Protein AF-A0A943IWR2-F1 (afdb_monomer_lite)

Secondary structure (DSSP, 8-state):
-HHHHHHHHTGGGEEEE---S-HHHHHHHHHHHHHS---TT-TT-HHHHHHHHHHHHTT-PEEETTEEEEE-SSS-------SSSPPP---S--SEEEEEEETTEEEEEEES--HHHHHHHHHHHT-SSGGGSEEEEEE-SSS--HHHHHHHHHHHHT-HHHHHHHHHHHHT--SHHHHHHHHHHHHHHT--SHHHHHHHHHTGGGEEEEES--SHHHHHHHHHHH-GGG---HHHHTT--HHHHHHHHHHHHT-EEE-STT-EEEEESSS--HHHHH-------------

Sequence (291 aa):
MKDLINLTFNLDKYTLIKDVSDMGKVGREYLLNTEGCIPAHDEDNPKYAQIGRKLLQSGRGVFTEHGLLFPERNRQFEELYDRKTFPAYIYDQCLFIGEVKYEEQTEFIYLPDDEIAIQKAFRRLGAESPENCSITLSDFCSEPNKVFELFKDILNNEGIYKANSFAQTVKTFVNSQDMKKLSTVLEYADVSDSESITALAENLDAFGYAQGINDYADLGRWWIDNHDELQLSIELEDYFDYNQFGSDIHEEYSGTFLADKNSSYVYIKYVQSLEDILDRDEGEGLNMGGM

Structure (mmCIF, N/CA/C/O backbone):
data_AF-A0A943IWR2-F1
#
_entry.id   AF-A0A943IWR2-F1
#
loop_
_atom_site.group_PDB
_atom_site.id
_atom_site.type_symbol
_atom_site.label_atom_id
_atom_site.label_alt_id
_atom_site.label_comp_id
_atom_site.label_asym_id
_atom_site.label_entity_id
_atom_site.label_seq_id
_atom_site.pdbx_PDB_ins_code
_atom_site.Cartn_x
_atom_site.Cartn_y
_atom_site.Cartn_z
_atom_site.occupancy
_atom_site.B_iso_or_equiv
_atom_site.auth_seq_id
_atom_site.auth_comp_id
_atom_site.auth_asym_id
_atom_site.auth_atom_id
_atom_site.pdbx_PDB_model_num
ATOM 1 N N . MET A 1 1 ? -19.709 13.309 21.650 1.00 82.25 1 MET A N 1
ATOM 2 C CA . MET A 1 1 ? -18.773 12.850 20.600 1.00 82.25 1 MET A CA 1
ATOM 3 C C . MET A 1 1 ? -17.651 11.987 21.165 1.00 82.25 1 MET A C 1
ATOM 5 O O . MET A 1 1 ? -17.547 10.855 20.725 1.00 82.25 1 MET A O 1
ATOM 9 N N . LYS A 1 2 ? -16.874 12.455 22.161 1.00 85.25 2 LYS A N 1
ATOM 10 C CA . LYS A 1 2 ? -15.810 11.652 22.806 1.00 85.25 2 LYS A CA 1
ATOM 11 C C . LYS A 1 2 ? -16.277 10.253 23.219 1.00 85.25 2 LYS A C 1
ATOM 13 O O . LYS A 1 2 ? -15.696 9.261 22.804 1.00 85.25 2 LYS A O 1
ATOM 18 N N . ASP A 1 3 ? -17.352 10.203 23.998 1.00 84.88 3 ASP A N 1
ATOM 19 C CA . ASP A 1 3 ? -17.839 8.949 24.580 1.00 84.88 3 ASP A CA 1
ATOM 20 C C . ASP A 1 3 ? -18.337 7.978 23.505 1.00 84.88 3 ASP A C 1
ATOM 22 O O . ASP A 1 3 ? -18.175 6.775 23.648 1.00 84.88 3 ASP A O 1
ATOM 26 N N . LEU A 1 4 ? -18.873 8.503 22.397 1.00 87.75 4 LEU A N 1
ATOM 27 C CA . LEU A 1 4 ? -19.324 7.696 21.265 1.00 87.75 4 LEU A CA 1
ATOM 28 C C . LEU A 1 4 ? -18.145 7.026 20.551 1.00 87.75 4 LEU A C 1
ATOM 30 O O . LEU A 1 4 ? -18.211 5.834 20.287 1.00 87.75 4 LEU A O 1
ATOM 34 N N . ILE A 1 5 ? -17.069 7.774 20.280 1.00 86.12 5 ILE A N 1
ATOM 35 C CA . ILE A 1 5 ? -15.867 7.234 19.627 1.00 86.12 5 ILE A CA 1
ATOM 36 C C . ILE A 1 5 ? -15.222 6.181 20.529 1.00 86.12 5 ILE A C 1
ATOM 38 O O . ILE A 1 5 ? -14.984 5.057 20.100 1.00 86.12 5 ILE A O 1
ATOM 42 N N . ASN A 1 6 ? -15.013 6.495 21.809 1.00 88.06 6 ASN A N 1
ATOM 43 C CA . ASN A 1 6 ? -14.466 5.507 22.734 1.00 88.06 6 ASN A CA 1
ATOM 44 C C . ASN A 1 6 ? -15.363 4.267 22.817 1.00 88.06 6 ASN A C 1
ATOM 46 O O . ASN A 1 6 ? -14.855 3.156 22.748 1.00 88.06 6 ASN A O 1
ATOM 50 N N . LEU A 1 7 ? -16.689 4.419 22.846 1.00 87.50 7 LEU A N 1
ATOM 51 C CA . LEU A 1 7 ? -17.595 3.273 22.809 1.00 87.50 7 LEU A CA 1
ATOM 52 C C . LEU A 1 7 ? -17.422 2.429 21.537 1.00 87.50 7 LEU A C 1
ATOM 54 O O . LEU A 1 7 ? -17.372 1.209 21.652 1.00 87.50 7 LEU A O 1
ATOM 58 N N . THR A 1 8 ? -17.283 3.042 20.353 1.00 86.00 8 THR A N 1
ATOM 59 C CA . THR A 1 8 ? -17.107 2.294 19.093 1.00 86.00 8 THR A CA 1
ATOM 60 C C . THR A 1 8 ? -15.843 1.434 19.078 1.00 86.00 8 THR A C 1
ATOM 62 O O . THR A 1 8 ? -15.889 0.315 18.578 1.00 86.00 8 THR A O 1
ATOM 65 N N . PHE A 1 9 ? -14.749 1.896 19.691 1.00 84.50 9 PHE A N 1
ATOM 66 C CA . PHE A 1 9 ? -13.508 1.114 19.809 1.00 84.50 9 PHE A CA 1
ATOM 67 C C . PHE A 1 9 ? -13.510 0.112 20.974 1.00 84.50 9 PHE A C 1
ATOM 69 O O . PHE A 1 9 ? -12.566 -0.650 21.129 1.00 84.50 9 PHE A O 1
ATOM 76 N N . ASN A 1 10 ? -14.560 0.106 21.796 1.00 86.44 10 ASN A N 1
ATOM 77 C CA . ASN A 1 10 ? -14.707 -0.787 22.945 1.00 86.44 10 ASN A CA 1
ATOM 78 C C . ASN A 1 10 ? -15.922 -1.721 22.795 1.00 86.44 10 ASN A C 1
ATOM 80 O O . ASN A 1 10 ? -16.375 -2.306 23.780 1.00 86.44 10 ASN A O 1
ATOM 84 N N . LEU A 1 11 ? -16.495 -1.848 21.590 1.00 85.38 11 LEU A N 1
ATOM 85 C CA . LEU A 1 11 ? -17.672 -2.693 21.351 1.00 85.38 11 LEU A CA 1
ATOM 86 C C . LEU A 1 11 ? -17.396 -4.171 21.638 1.00 85.38 11 LEU A C 1
ATOM 88 O O . LEU A 1 11 ? -18.280 -4.872 22.116 1.00 85.38 11 LEU A O 1
ATOM 92 N N . ASP A 1 12 ? -16.162 -4.619 21.428 1.00 81.75 12 ASP A N 1
ATOM 93 C CA . ASP A 1 12 ? -15.687 -5.971 21.732 1.00 81.75 12 ASP A CA 1
ATOM 94 C C . ASP A 1 12 ? -15.704 -6.307 23.239 1.00 81.75 12 ASP A C 1
ATOM 96 O O . ASP A 1 12 ? -15.531 -7.462 23.629 1.00 81.75 12 ASP A O 1
ATOM 100 N N . LYS A 1 13 ? -15.918 -5.305 24.102 1.00 85.75 13 LYS A N 1
ATOM 101 C CA . LYS A 1 13 ? -16.042 -5.453 25.562 1.00 85.75 13 LYS A CA 1
ATOM 102 C C . LYS A 1 13 ? -17.479 -5.722 25.997 1.00 85.75 13 LYS A C 1
ATOM 104 O O . LYS A 1 13 ? -17.729 -5.935 27.186 1.00 85.75 13 LYS A O 1
ATOM 109 N N . TYR A 1 14 ? -18.422 -5.718 25.057 1.00 87.75 14 TYR A N 1
ATOM 110 C CA . TYR A 1 14 ? -19.832 -5.950 25.314 1.00 87.75 14 TYR A CA 1
ATOM 111 C C . TYR A 1 14 ? -20.379 -7.054 24.416 1.00 87.75 14 TYR A C 1
ATOM 113 O O . TYR A 1 14 ? -20.261 -7.015 23.197 1.00 87.75 14 TYR A O 1
ATOM 121 N N . THR A 1 15 ? -21.083 -7.996 25.031 1.00 89.31 15 THR A N 1
ATOM 122 C CA . THR A 1 15 ? -21.754 -9.082 24.325 1.00 89.31 15 THR A CA 1
ATOM 123 C C . THR A 1 15 ? -23.259 -8.868 24.395 1.00 89.31 15 THR A C 1
ATOM 125 O O . THR A 1 15 ? -23.851 -8.941 25.474 1.00 89.31 15 THR A O 1
ATOM 128 N N . LEU A 1 16 ? -23.890 -8.585 23.255 1.00 90.31 16 LEU A N 1
ATOM 129 C CA . LEU A 1 16 ? -25.346 -8.495 23.154 1.00 90.31 16 LEU A CA 1
ATOM 130 C C . LEU A 1 16 ? -25.924 -9.870 22.813 1.00 90.31 16 LEU A C 1
ATOM 132 O O . LEU A 1 16 ? -25.497 -10.492 21.846 1.00 90.31 16 LEU A O 1
ATOM 136 N N . ILE A 1 17 ? -26.910 -10.309 23.592 1.00 90.69 17 ILE A N 1
ATOM 137 C CA . ILE A 1 17 ? -27.660 -11.544 23.354 1.00 90.69 17 ILE A CA 1
ATOM 138 C C . ILE A 1 17 ? -29.109 -11.176 23.087 1.00 90.69 17 ILE A C 1
ATOM 140 O O . ILE A 1 17 ? -29.807 -10.676 23.977 1.00 90.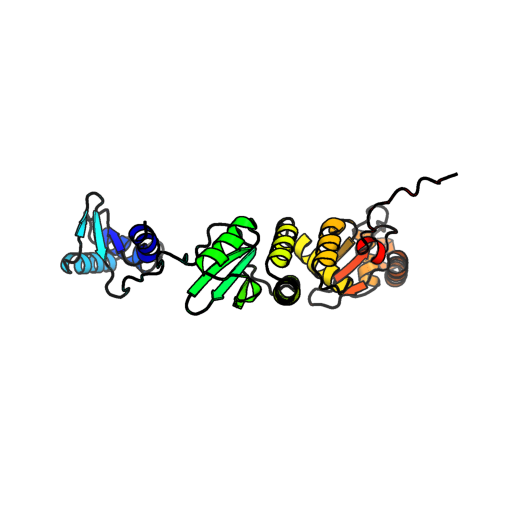69 17 ILE A O 1
ATOM 144 N N . LYS A 1 18 ? -29.552 -11.405 21.851 1.00 88.56 18 LYS A N 1
ATOM 145 C CA . LYS A 1 18 ? -30.893 -11.009 21.403 1.00 88.56 18 LYS A CA 1
ATOM 146 C C . LYS A 1 18 ? -31.940 -12.051 21.771 1.00 88.56 18 LYS A C 1
ATOM 148 O O . LYS A 1 18 ? -33.027 -11.697 22.222 1.00 88.56 18 LYS A O 1
ATOM 153 N N . ASP A 1 19 ? -31.611 -13.328 21.584 1.00 87.19 19 ASP A N 1
ATOM 154 C CA . ASP A 1 19 ? -32.526 -14.442 21.827 1.00 87.19 19 ASP A CA 1
ATOM 155 C C . ASP A 1 19 ? -32.155 -15.177 23.121 1.00 87.19 19 ASP A C 1
ATOM 157 O O . ASP A 1 19 ? -31.191 -15.937 23.181 1.00 87.19 19 ASP A O 1
ATOM 161 N N . VAL A 1 20 ? -32.964 -14.969 24.162 1.00 85.81 20 VAL A N 1
ATOM 162 C CA . VAL A 1 20 ? -32.832 -15.656 25.457 1.00 85.81 20 VAL A CA 1
ATOM 163 C C . VAL A 1 20 ? -33.842 -16.786 25.656 1.00 85.81 20 VAL A C 1
ATOM 165 O O . VAL A 1 20 ? -33.992 -17.287 26.770 1.00 85.81 20 VAL A O 1
ATOM 168 N N . SER A 1 21 ? -34.540 -17.200 24.592 1.00 87.19 21 SER A N 1
ATOM 169 C CA . SER A 1 21 ? -35.532 -18.282 24.657 1.00 87.19 21 SER A CA 1
ATOM 170 C C . SER A 1 21 ? -34.910 -19.650 24.945 1.00 87.19 21 SER A C 1
ATOM 172 O O . SER A 1 21 ? -35.550 -20.487 25.580 1.00 87.19 21 SER A O 1
ATOM 174 N N . ASP A 1 22 ? -33.663 -19.868 24.517 1.00 90.12 22 ASP A N 1
ATOM 175 C CA . ASP A 1 22 ? -32.959 -21.140 24.647 1.00 90.12 22 ASP A CA 1
ATOM 176 C C . ASP A 1 22 ? -31.532 -20.952 25.182 1.00 90.12 22 ASP A C 1
ATOM 178 O O . ASP A 1 22 ? -30.753 -20.140 24.685 1.00 90.12 22 ASP A O 1
ATOM 182 N N . MET A 1 23 ? -31.165 -21.743 26.192 1.00 89.94 23 MET A N 1
ATOM 183 C CA . MET A 1 23 ? -29.861 -21.625 26.857 1.00 89.94 23 MET A CA 1
ATOM 184 C C . MET A 1 23 ? -28.694 -22.009 25.942 1.00 89.94 23 MET A C 1
ATOM 186 O O . MET A 1 23 ? -27.590 -21.493 26.117 1.00 89.94 23 MET A O 1
ATOM 190 N N . GLY A 1 24 ? -28.913 -22.934 25.004 1.00 88.38 24 GLY A N 1
ATOM 191 C CA . GLY A 1 24 ? -27.938 -23.315 23.987 1.00 88.38 24 GLY A CA 1
ATOM 192 C C . GLY A 1 24 ? -27.664 -22.158 23.036 1.00 88.38 24 GLY A C 1
ATOM 193 O O . GLY A 1 24 ? -26.507 -21.784 22.859 1.00 88.38 24 GLY A O 1
ATOM 194 N N . LYS A 1 25 ? -28.715 -21.513 22.521 1.00 88.75 25 LYS A N 1
ATOM 195 C CA . LYS A 1 25 ? -28.584 -20.305 21.691 1.00 88.75 25 LYS A CA 1
ATOM 196 C C . LYS A 1 25 ? -27.846 -19.180 22.413 1.00 88.75 25 LYS A C 1
ATOM 198 O O . LYS A 1 25 ? -26.895 -18.645 21.855 1.00 88.75 25 LYS A O 1
ATOM 203 N N . VAL A 1 26 ? -28.213 -18.897 23.666 1.00 90.38 26 VAL A N 1
ATOM 204 C CA . VAL A 1 26 ? -27.543 -17.890 24.512 1.00 90.38 26 VAL A CA 1
ATOM 205 C C . VAL A 1 26 ? -26.049 -18.185 24.627 1.00 90.38 26 VAL A C 1
ATOM 207 O O . VAL A 1 26 ? -25.219 -17.307 24.409 1.00 90.38 26 VAL A O 1
ATOM 210 N N . GLY A 1 27 ? -25.684 -19.426 24.965 1.00 89.69 27 GLY A N 1
ATOM 211 C CA . GLY A 1 27 ? -24.280 -19.803 25.107 1.00 89.69 27 GLY A CA 1
ATOM 212 C C . GLY A 1 27 ? -23.507 -19.772 23.791 1.00 89.69 27 GLY A C 1
ATOM 213 O O . GLY A 1 27 ? -22.325 -19.443 23.796 1.00 89.69 27 GLY A O 1
ATOM 214 N N . ARG A 1 28 ? -24.163 -20.088 22.671 1.00 89.75 28 ARG A N 1
ATOM 215 C CA . ARG A 1 28 ? -23.565 -20.054 21.333 1.00 89.75 28 ARG A CA 1
ATOM 216 C C . ARG A 1 28 ? -23.328 -18.624 20.854 1.00 89.75 28 ARG A C 1
ATOM 218 O O . ARG A 1 28 ? -22.227 -18.330 20.409 1.00 89.75 28 ARG A O 1
ATOM 225 N N . GLU A 1 29 ? -24.327 -17.749 20.967 1.00 89.56 29 GLU A N 1
ATOM 226 C CA . GLU A 1 29 ? -24.211 -16.325 20.619 1.00 89.56 29 GLU A CA 1
ATOM 227 C C . GLU A 1 29 ? -23.141 -15.647 21.485 1.00 89.56 29 GLU A C 1
ATOM 229 O O . GLU A 1 29 ? -22.294 -14.921 20.970 1.00 89.56 29 GLU A O 1
ATOM 234 N N . TYR A 1 30 ? -23.101 -15.974 22.782 1.00 89.31 30 TYR A N 1
ATOM 235 C CA . TYR A 1 30 ? -22.039 -15.516 23.675 1.00 89.31 30 TYR A CA 1
ATOM 236 C C . TYR A 1 30 ? -20.646 -15.942 23.201 1.00 89.31 30 TYR A C 1
ATOM 238 O O . TYR A 1 30 ? -19.746 -15.107 23.121 1.00 89.31 30 TYR A O 1
ATOM 246 N N . LEU A 1 31 ? -20.467 -17.226 22.871 1.00 88.75 31 LEU A N 1
ATOM 247 C CA . LEU A 1 31 ? -19.175 -17.758 22.439 1.00 88.75 31 LEU A CA 1
ATOM 248 C C . LEU A 1 31 ? -18.742 -17.176 21.091 1.00 88.75 31 LEU A C 1
ATOM 250 O O . LEU A 1 31 ? -17.593 -16.796 20.931 1.00 88.75 31 LEU A O 1
ATOM 254 N N . LEU A 1 32 ? -19.674 -17.038 20.147 1.00 87.38 32 LEU A N 1
ATOM 255 C CA . LEU A 1 32 ? -19.424 -16.395 18.858 1.00 87.38 32 LEU A CA 1
ATOM 256 C C . LEU A 1 32 ? -18.917 -14.962 19.025 1.00 87.38 32 LEU A C 1
ATOM 258 O O . LEU A 1 32 ? -17.946 -14.582 18.380 1.00 87.38 32 LEU A O 1
ATOM 262 N N . ASN A 1 33 ? -19.540 -14.185 19.910 1.00 86.06 33 ASN A N 1
ATOM 263 C CA . ASN A 1 33 ? -19.150 -12.796 20.141 1.00 86.06 33 ASN A CA 1
ATOM 264 C C . ASN A 1 33 ? -17.818 -12.665 20.903 1.00 86.06 33 ASN A C 1
ATOM 266 O O . ASN A 1 33 ? -17.119 -11.671 20.731 1.00 86.06 33 ASN A O 1
ATOM 270 N N . THR A 1 34 ? -17.449 -13.651 21.728 1.00 83.44 34 THR A N 1
ATOM 271 C CA . THR A 1 34 ? -16.220 -13.606 22.545 1.00 83.44 34 THR A CA 1
ATOM 272 C C . THR A 1 34 ? -15.009 -14.264 21.885 1.00 83.44 34 THR A C 1
ATOM 274 O O . THR A 1 34 ? -13.905 -13.727 21.978 1.00 83.44 34 THR A O 1
ATOM 277 N N . GLU A 1 35 ? -15.198 -15.407 21.226 1.00 83.19 35 GLU A N 1
ATOM 278 C CA . GLU A 1 35 ? -14.140 -16.187 20.566 1.00 83.19 35 GLU A CA 1
ATOM 279 C C . GLU A 1 35 ? -14.052 -15.912 19.056 1.00 83.19 35 GLU A C 1
ATOM 281 O O . GLU A 1 35 ? -13.068 -16.281 18.421 1.00 83.19 35 GLU A O 1
ATOM 286 N N . GLY A 1 36 ? -15.058 -15.262 18.463 1.00 82.88 36 GLY A N 1
ATOM 287 C CA . GLY A 1 36 ? -15.097 -14.919 17.036 1.00 82.88 36 GLY A CA 1
ATOM 288 C C . GLY A 1 36 ? -15.400 -16.098 16.106 1.00 82.88 36 GLY A C 1
ATOM 289 O O . GLY A 1 36 ? -15.668 -15.895 14.922 1.00 82.88 36 GLY A O 1
ATOM 290 N N . CYS A 1 37 ? -15.389 -17.334 16.609 1.00 82.38 37 CYS A N 1
ATOM 291 C CA . CYS A 1 37 ? -15.709 -18.527 15.836 1.00 82.38 37 CYS A CA 1
ATOM 292 C C . CYS A 1 37 ? -16.280 -19.648 16.712 1.00 82.38 37 CYS A C 1
ATOM 294 O O . CYS A 1 37 ? -16.146 -19.655 17.932 1.00 82.38 37 CYS A O 1
ATOM 296 N N . ILE A 1 38 ? -16.924 -20.617 16.064 1.00 85.94 38 ILE A N 1
ATOM 297 C CA . ILE A 1 38 ? -17.323 -21.896 16.658 1.00 85.94 38 ILE A CA 1
ATOM 298 C C . ILE A 1 38 ? -17.122 -23.006 15.620 1.00 85.94 38 ILE A C 1
ATOM 300 O O . ILE A 1 38 ? -17.196 -22.729 14.419 1.00 85.94 38 ILE A O 1
ATOM 304 N N . PRO A 1 39 ? -16.907 -24.262 16.042 1.00 84.88 39 PRO A N 1
ATOM 305 C CA . PRO A 1 39 ? -16.824 -25.384 15.115 1.00 84.88 39 PRO A CA 1
ATOM 306 C C . PRO A 1 39 ? -18.094 -25.532 14.267 1.00 84.88 39 PRO A C 1
ATOM 308 O O . PRO A 1 39 ? -19.216 -25.369 14.757 1.00 84.88 39 PRO A O 1
ATOM 311 N N . ALA A 1 40 ? -17.916 -25.879 12.991 1.00 80.56 40 ALA A N 1
ATOM 312 C CA . ALA A 1 40 ? -19.029 -26.204 12.106 1.00 80.56 40 ALA A CA 1
ATOM 313 C C . ALA A 1 40 ? -19.761 -27.469 12.594 1.00 80.56 40 ALA A C 1
ATOM 315 O O . ALA A 1 40 ? -19.130 -28.407 13.075 1.00 80.56 40 ALA A O 1
ATOM 316 N N . HIS A 1 41 ? -21.090 -27.497 12.437 1.00 80.44 41 HIS A N 1
ATOM 317 C CA . HIS A 1 41 ? -21.968 -28.626 12.794 1.00 80.44 41 HIS A CA 1
ATOM 318 C C . HIS A 1 41 ? -22.015 -29.021 14.284 1.00 80.44 41 HIS A C 1
ATOM 320 O O . HIS A 1 41 ? -22.426 -30.131 14.607 1.00 80.44 41 HIS A O 1
ATOM 326 N N . ASP A 1 42 ? -21.652 -28.125 15.204 1.00 84.44 42 ASP A N 1
ATOM 327 C CA . ASP A 1 42 ? -21.664 -28.400 16.653 1.00 84.44 42 ASP A CA 1
ATOM 328 C C . ASP A 1 42 ? -22.939 -27.880 17.355 1.00 84.44 42 ASP A C 1
ATOM 330 O O . ASP A 1 42 ? -22.984 -27.772 18.571 1.00 84.44 42 ASP A O 1
ATOM 334 N N . GLU A 1 43 ? -23.992 -27.525 16.612 1.00 76.31 43 GLU A N 1
ATOM 335 C CA . GLU A 1 43 ? -25.106 -26.680 17.089 1.00 76.31 43 GLU A CA 1
ATOM 336 C C . GLU A 1 43 ? -25.855 -27.218 18.320 1.00 76.31 43 GLU A C 1
ATOM 338 O O . GLU A 1 43 ? -26.244 -26.434 19.186 1.00 76.31 43 GLU A O 1
ATOM 343 N N . ASP A 1 44 ? -25.984 -28.541 18.437 1.00 79.06 44 ASP A N 1
ATOM 344 C CA . ASP A 1 44 ? -26.722 -29.211 19.515 1.00 79.06 44 ASP A CA 1
ATOM 345 C C . ASP A 1 44 ? -25.844 -29.582 20.723 1.00 79.06 44 ASP A C 1
ATOM 347 O O . ASP A 1 44 ? -26.266 -30.322 21.619 1.00 79.06 44 ASP A O 1
ATOM 351 N N . ASN A 1 45 ? -24.600 -29.097 20.777 1.00 87.25 45 ASN A N 1
ATOM 352 C CA . ASN A 1 45 ? -23.682 -29.477 21.841 1.00 87.25 45 ASN A CA 1
ATOM 353 C C . ASN A 1 45 ? -24.165 -28.963 23.215 1.00 87.25 45 ASN A C 1
ATOM 355 O O . ASN A 1 45 ? -24.282 -27.748 23.426 1.00 87.25 45 ASN A O 1
ATOM 359 N N . PRO A 1 46 ? -24.359 -29.848 24.215 1.00 88.56 46 PRO A N 1
ATOM 360 C CA . PRO A 1 46 ? -24.843 -29.464 25.543 1.00 88.56 46 PRO A CA 1
ATOM 361 C C . PRO A 1 46 ? -23.972 -28.426 26.263 1.00 88.56 46 PRO A C 1
ATOM 363 O O . PRO A 1 46 ? -24.451 -27.749 27.182 1.00 88.56 46 PRO A O 1
ATOM 366 N N . LYS A 1 47 ? -22.701 -28.279 25.855 1.00 90.12 47 LYS A N 1
ATOM 367 C CA . LYS A 1 47 ? -21.780 -27.275 26.402 1.00 90.12 47 LYS A CA 1
ATOM 368 C C . LYS A 1 47 ? -22.342 -25.857 26.283 1.00 90.12 47 LYS A C 1
ATOM 370 O O . LYS A 1 47 ? -22.229 -25.087 27.237 1.00 90.12 47 LYS A O 1
ATOM 375 N N . TYR A 1 48 ? -23.022 -25.530 25.181 1.00 91.00 48 TYR A N 1
ATOM 376 C CA . TYR A 1 48 ? -23.571 -24.192 24.963 1.00 91.00 48 TYR A CA 1
ATOM 377 C C . TYR A 1 48 ? -24.662 -23.874 25.982 1.00 91.00 48 TYR A C 1
ATOM 379 O O . TYR A 1 48 ? -24.623 -22.832 26.631 1.00 91.00 48 TYR A O 1
ATOM 387 N N . ALA A 1 49 ? -25.557 -24.827 26.253 1.00 89.94 49 ALA A N 1
ATOM 388 C CA . ALA A 1 49 ? -26.584 -24.657 27.276 1.00 89.94 49 ALA A CA 1
ATOM 389 C C . ALA A 1 49 ? -25.994 -24.501 28.689 1.00 89.94 49 ALA A C 1
ATOM 391 O O . ALA A 1 49 ? -26.594 -23.863 29.558 1.00 89.94 49 ALA A O 1
ATOM 392 N N . GLN A 1 50 ? -24.827 -25.089 28.962 1.00 91.19 50 GLN A N 1
ATOM 393 C CA . GLN A 1 50 ? -24.125 -24.889 30.230 1.00 91.19 50 GLN A CA 1
ATOM 394 C C . GLN A 1 50 ? -23.514 -23.482 30.332 1.00 91.19 50 GLN A C 1
ATOM 396 O O . GLN A 1 50 ? -23.615 -22.860 31.392 1.00 91.19 50 GLN A O 1
ATOM 401 N N . ILE A 1 51 ? -22.930 -22.975 29.244 1.00 90.25 51 ILE A N 1
ATOM 402 C CA . ILE A 1 51 ? -22.384 -21.612 29.153 1.00 90.25 51 ILE A CA 1
ATOM 403 C C . ILE A 1 51 ? -23.505 -20.582 29.319 1.00 90.25 51 ILE A C 1
ATOM 405 O O . ILE A 1 51 ? -23.406 -19.723 30.193 1.00 90.25 51 ILE A O 1
ATOM 409 N N . GLY A 1 52 ? -24.606 -20.717 28.571 1.00 90.19 52 GLY A N 1
ATOM 410 C CA . GLY A 1 52 ? -25.740 -19.794 28.646 1.00 90.19 52 GLY A CA 1
ATOM 411 C C . GLY A 1 52 ? -26.358 -19.732 30.044 1.00 90.19 52 GLY A C 1
ATOM 412 O O . GLY A 1 52 ? -26.588 -18.647 30.577 1.00 90.19 52 GLY A O 1
ATOM 413 N N . ARG A 1 53 ? -26.516 -20.885 30.712 1.00 91.19 53 ARG A N 1
ATOM 414 C CA . ARG A 1 53 ? -26.975 -20.931 32.112 1.00 91.19 53 ARG A CA 1
ATOM 415 C C . ARG A 1 53 ? -26.035 -20.196 33.061 1.00 91.19 53 ARG A C 1
ATOM 417 O O . ARG A 1 53 ? -26.506 -19.386 33.855 1.00 91.19 53 ARG A O 1
ATOM 424 N N . LYS A 1 54 ? -24.723 -20.447 32.977 1.00 91.00 54 LYS A N 1
ATOM 425 C CA . LYS A 1 54 ? -23.722 -19.752 33.806 1.00 91.00 54 LYS A CA 1
ATOM 426 C C . LYS A 1 54 ? -23.738 -18.243 33.563 1.00 91.00 54 LYS A C 1
ATOM 428 O O . LYS A 1 54 ? -23.623 -17.470 34.512 1.00 91.00 54 LYS A O 1
ATOM 433 N N . LEU A 1 55 ? -23.898 -17.827 32.308 1.00 89.56 55 LEU A N 1
ATOM 434 C CA . LEU A 1 55 ? -23.933 -16.422 31.930 1.00 89.56 55 LEU A CA 1
ATOM 435 C C . LEU A 1 55 ? -25.145 -15.706 32.534 1.00 89.56 55 LEU A C 1
ATOM 437 O O . LEU A 1 55 ? -24.967 -14.696 33.216 1.00 89.56 55 LEU A O 1
ATOM 441 N N . LEU A 1 56 ? -26.353 -16.252 32.366 1.00 88.88 56 LEU A N 1
ATOM 442 C CA . LEU A 1 56 ? -27.569 -15.660 32.934 1.00 88.88 56 LEU A CA 1
ATOM 443 C C . LEU A 1 56 ? -27.551 -15.674 34.468 1.00 88.88 56 LEU A C 1
ATOM 445 O O . LEU A 1 56 ? -27.883 -14.671 35.098 1.00 88.88 56 LEU A O 1
ATOM 449 N N . GLN A 1 57 ? -27.086 -16.770 35.080 1.00 89.75 57 GLN A N 1
ATOM 450 C CA . GLN A 1 57 ? -26.929 -16.871 36.537 1.00 89.75 57 GLN A CA 1
ATOM 451 C C . GLN A 1 57 ? -25.924 -15.869 37.104 1.00 89.75 57 GLN A C 1
ATOM 453 O O . GLN A 1 57 ? -26.004 -15.532 38.283 1.00 89.75 57 GLN A O 1
ATOM 458 N N . SER A 1 58 ? -24.994 -15.366 36.287 1.00 85.94 58 SER A N 1
ATOM 459 C CA . SER A 1 58 ? -24.048 -14.349 36.742 1.00 85.94 58 SER A CA 1
ATOM 460 C C . SER A 1 58 ? -24.720 -13.017 37.095 1.00 85.94 58 SER A C 1
ATOM 462 O O . SER A 1 58 ? -24.095 -12.204 37.771 1.00 85.94 58 SER A O 1
ATOM 464 N N . GLY A 1 59 ? -25.965 -12.779 36.650 1.00 82.56 59 GLY A N 1
ATOM 465 C CA . GLY A 1 59 ? -26.755 -11.594 37.007 1.00 82.56 59 GLY A CA 1
ATOM 466 C C . GLY A 1 59 ? -26.204 -10.268 36.471 1.00 82.56 59 GLY A C 1
ATOM 467 O O . GLY A 1 59 ? -26.652 -9.207 36.886 1.00 82.56 59 GLY A O 1
ATOM 468 N N . ARG A 1 60 ? -25.221 -10.315 35.565 1.00 82.19 60 ARG A N 1
ATOM 469 C CA . ARG A 1 60 ? -24.551 -9.132 34.994 1.00 82.19 60 ARG A CA 1
ATOM 470 C C . ARG A 1 60 ? -25.241 -8.561 33.761 1.00 82.19 60 ARG A C 1
ATOM 472 O O . ARG A 1 60 ? -24.809 -7.531 33.256 1.00 82.19 60 ARG A O 1
ATOM 479 N N . GLY A 1 61 ? -26.239 -9.267 33.243 1.00 84.75 61 GLY A N 1
ATOM 480 C CA . GLY A 1 61 ? -26.951 -8.854 32.047 1.00 84.75 61 GLY A CA 1
ATOM 481 C C . GLY A 1 61 ? -27.764 -7.598 32.326 1.00 84.75 61 GLY A C 1
ATOM 482 O O . GLY A 1 61 ? -28.596 -7.583 33.232 1.00 84.75 61 GLY A O 1
ATOM 483 N N . VAL A 1 62 ? -27.531 -6.557 31.538 1.00 89.25 62 VAL A N 1
ATOM 484 C CA . VAL A 1 62 ? -28.335 -5.338 31.548 1.00 89.25 62 VAL A CA 1
ATOM 485 C C . VAL A 1 62 ? -29.430 -5.494 30.502 1.00 89.25 62 VAL A C 1
ATOM 487 O O . VAL A 1 62 ? -29.149 -5.783 29.338 1.00 89.25 62 VAL A O 1
ATOM 490 N N . PHE A 1 63 ? -30.685 -5.328 30.916 1.00 88.25 63 PHE A N 1
ATOM 491 C CA . PHE A 1 63 ? -31.817 -5.365 29.997 1.00 88.25 63 PHE A CA 1
ATOM 492 C C . PHE A 1 63 ? -31.825 -4.131 29.097 1.00 88.25 63 PHE A C 1
ATOM 494 O O . PHE A 1 63 ? -31.709 -3.001 29.570 1.00 88.25 63 PHE A O 1
ATOM 501 N N . THR A 1 64 ? -32.011 -4.367 27.802 1.00 89.88 64 THR A N 1
ATOM 502 C CA . THR A 1 64 ? -32.203 -3.338 26.779 1.00 89.88 64 THR A CA 1
ATOM 503 C C . THR A 1 64 ? -33.409 -3.702 25.916 1.00 89.88 64 THR A C 1
ATOM 505 O O . THR A 1 64 ? -33.847 -4.853 25.905 1.00 89.88 64 THR A O 1
ATOM 508 N N . GLU A 1 65 ? -33.923 -2.750 25.138 1.00 89.56 65 GLU A N 1
ATOM 509 C CA . GLU A 1 65 ? -35.001 -3.005 24.167 1.00 89.56 65 GLU A CA 1
ATOM 510 C C . GLU A 1 65 ? -34.590 -3.986 23.049 1.00 89.56 65 GLU A C 1
ATOM 512 O O . GLU A 1 65 ? -35.442 -4.509 22.334 1.00 89.56 65 GLU A O 1
ATOM 517 N N . HIS A 1 66 ? -33.289 -4.271 22.913 1.00 87.50 66 HIS A N 1
ATOM 518 C CA . HIS A 1 66 ? -32.720 -5.132 21.875 1.00 87.50 66 HIS A CA 1
ATOM 519 C C . HIS A 1 66 ? -32.163 -6.466 22.400 1.00 87.50 66 HIS A C 1
ATOM 521 O O . HIS A 1 66 ? -31.580 -7.218 21.621 1.00 87.50 66 HIS A O 1
ATOM 527 N N . GLY A 1 67 ? -32.324 -6.769 23.693 1.00 89.00 67 GLY A N 1
ATOM 528 C CA . GLY A 1 67 ? -31.815 -7.995 24.316 1.00 89.00 67 GLY A CA 1
ATOM 529 C C . GLY A 1 67 ? -31.068 -7.748 25.627 1.00 89.00 67 GLY A C 1
ATOM 530 O O . GLY A 1 67 ? -31.161 -6.673 26.226 1.00 89.00 67 GLY A O 1
ATOM 531 N N . LEU A 1 68 ? -30.317 -8.751 26.082 1.00 91.12 68 LEU A N 1
ATOM 532 C CA . LEU A 1 68 ? -29.473 -8.665 27.275 1.00 91.12 68 LEU A CA 1
ATOM 533 C C . LEU A 1 68 ? -28.026 -8.349 26.894 1.00 91.12 68 LEU A C 1
ATOM 535 O O . LEU A 1 68 ? -27.392 -9.099 26.153 1.00 91.12 68 LEU A O 1
ATOM 539 N N . LEU A 1 69 ? -27.502 -7.252 27.435 1.00 90.25 69 LEU A N 1
ATOM 540 C CA . LEU A 1 69 ? -26.126 -6.811 27.232 1.00 90.25 69 LEU A CA 1
ATOM 541 C C . LEU A 1 69 ? -25.242 -7.270 28.395 1.00 90.25 69 LEU A C 1
ATOM 543 O O . LEU A 1 69 ? -25.545 -6.990 29.555 1.00 90.25 69 LEU A O 1
ATOM 547 N N . PHE A 1 70 ? -24.129 -7.932 28.095 1.00 88.94 70 PHE A N 1
ATOM 548 C CA . PHE A 1 70 ? -23.164 -8.408 29.083 1.00 88.94 70 PHE A CA 1
ATOM 549 C C . PHE A 1 70 ? -21.823 -7.685 28.919 1.00 88.94 70 PHE A C 1
ATOM 551 O O . PHE A 1 70 ? -21.180 -7.860 27.887 1.00 88.94 70 PHE A O 1
ATOM 558 N N . PRO A 1 71 ? -21.359 -6.909 29.916 1.00 84.62 71 PRO A N 1
ATOM 559 C CA . PRO A 1 71 ? -20.001 -6.376 29.913 1.00 84.62 71 PRO A CA 1
ATOM 560 C C . PRO A 1 71 ? -18.994 -7.479 30.264 1.00 84.62 71 PRO A C 1
ATOM 562 O O . PRO A 1 71 ? -19.190 -8.230 31.234 1.00 84.62 71 PRO A O 1
ATOM 565 N N . GLU A 1 72 ? -17.911 -7.579 29.497 1.00 78.00 72 GLU A N 1
ATOM 566 C CA . GLU A 1 72 ? -16.870 -8.579 29.708 1.00 78.00 72 GLU A CA 1
ATOM 567 C C . GLU A 1 72 ? -15.920 -8.208 30.845 1.00 78.00 72 GLU A C 1
ATOM 569 O O . GLU A 1 72 ? -15.445 -7.084 30.958 1.00 78.00 72 GLU A O 1
ATOM 574 N N . ARG A 1 73 ? -15.618 -9.178 31.719 1.00 64.25 73 ARG A N 1
ATOM 575 C CA . ARG A 1 73 ? -14.791 -8.935 32.918 1.00 64.25 73 ARG A CA 1
ATOM 576 C C . ARG A 1 73 ? -13.312 -8.735 32.615 1.00 64.25 73 ARG A C 1
ATOM 578 O O . ARG A 1 73 ? -12.630 -8.053 33.372 1.00 64.25 73 ARG A O 1
ATOM 585 N N . ASN A 1 74 ? -12.819 -9.379 31.564 1.00 67.69 74 ASN A N 1
ATOM 586 C CA . ASN A 1 74 ? -11.384 -9.445 31.299 1.00 67.69 74 ASN A CA 1
ATOM 587 C C . ASN A 1 74 ? -10.886 -8.272 30.449 1.00 67.69 74 ASN A C 1
ATOM 589 O O . ASN A 1 74 ? -9.678 -8.112 30.310 1.00 67.69 74 ASN A O 1
ATOM 593 N N . ARG A 1 75 ? -11.790 -7.461 29.888 1.00 71.31 75 ARG A N 1
ATOM 594 C CA . ARG A 1 75 ? -11.441 -6.323 29.036 1.00 71.31 75 ARG A CA 1
ATOM 595 C C . ARG A 1 75 ? -11.910 -5.043 29.716 1.00 71.31 75 ARG A C 1
ATOM 597 O O . ARG A 1 75 ? -13.105 -4.785 29.808 1.00 71.31 75 ARG A O 1
ATOM 604 N N . GLN A 1 76 ? -10.968 -4.271 30.254 1.00 77.88 76 GLN A N 1
ATOM 605 C CA . GLN A 1 76 ? -11.280 -2.965 30.837 1.00 77.88 76 GLN A CA 1
ATOM 606 C C . GLN A 1 76 ? -11.578 -1.968 29.728 1.00 77.88 76 GLN A C 1
ATOM 608 O O . GLN A 1 76 ? -10.971 -2.057 28.671 1.00 77.88 76 GLN A O 1
ATOM 613 N N . PHE A 1 77 ? -12.490 -1.025 29.954 1.00 82.44 77 PHE A N 1
ATOM 614 C CA . PHE A 1 77 ? -12.745 0.052 28.999 1.00 82.44 77 PHE A CA 1
ATOM 615 C C . PHE A 1 77 ? -11.479 0.895 28.800 1.00 82.44 77 PHE A C 1
ATOM 617 O O . PHE A 1 77 ? -10.844 1.295 29.773 1.00 82.44 77 PHE A O 1
ATOM 624 N N . GLU A 1 78 ? -11.128 1.161 27.547 1.00 83.69 78 GLU A N 1
ATOM 625 C CA . GLU A 1 78 ? -9.940 1.920 27.160 1.00 83.69 78 GLU A CA 1
ATOM 626 C C . GLU A 1 78 ? -10.362 3.226 26.504 1.00 83.69 78 GLU A C 1
ATOM 628 O O . GLU A 1 78 ? -11.156 3.247 25.562 1.00 83.69 78 GLU A O 1
ATOM 633 N N . GLU A 1 79 ? -9.824 4.329 27.006 1.00 84.12 79 GLU A N 1
ATOM 634 C CA . GLU A 1 79 ? -10.075 5.647 26.448 1.00 84.12 79 GLU A CA 1
ATOM 635 C C . GLU A 1 79 ? -9.038 5.952 25.362 1.00 84.12 79 GLU A C 1
ATOM 637 O O . GLU A 1 79 ? -7.999 6.545 25.627 1.00 84.12 79 GLU A O 1
ATOM 642 N N . LEU A 1 80 ? -9.318 5.494 24.143 1.00 82.69 80 LEU A N 1
ATOM 643 C CA . LEU A 1 80 ? -8.424 5.614 22.987 1.00 82.69 80 LEU A CA 1
ATOM 644 C C . LEU A 1 80 ? -8.521 6.971 22.272 1.00 82.69 80 LEU A C 1
ATOM 646 O O . LEU A 1 80 ? -7.608 7.358 21.555 1.00 82.69 80 LEU A O 1
ATOM 650 N N . TYR A 1 81 ? -9.629 7.689 22.450 1.00 84.44 81 TYR A N 1
ATOM 651 C CA . TYR A 1 81 ? -9.860 9.022 21.904 1.00 84.44 81 TYR A CA 1
ATOM 652 C C . TYR A 1 81 ? -9.892 10.059 23.030 1.00 84.44 81 TYR A C 1
ATOM 654 O O . TYR A 1 81 ? -10.858 10.152 23.804 1.00 84.44 81 TYR A O 1
ATOM 662 N N . ASP A 1 82 ? -8.853 10.887 23.083 1.00 81.94 82 ASP A N 1
ATOM 663 C CA . ASP A 1 82 ? -8.595 11.883 24.129 1.00 81.94 82 ASP A CA 1
ATOM 664 C C . ASP A 1 82 ? -9.231 13.265 23.843 1.00 81.94 82 ASP A C 1
ATOM 666 O O . ASP A 1 82 ? -9.130 14.183 24.660 1.00 81.94 82 ASP A O 1
ATOM 670 N N . ARG A 1 83 ? -9.990 13.385 22.739 1.00 82.44 83 ARG A N 1
ATOM 671 C CA . ARG A 1 83 ? -10.549 14.619 22.128 1.00 82.44 83 ARG A CA 1
ATOM 672 C C . ARG A 1 83 ? -9.590 15.398 21.234 1.00 82.44 83 ARG A C 1
ATOM 674 O O . ARG A 1 83 ? -10.026 16.410 20.679 1.00 82.44 83 ARG A O 1
ATOM 681 N N . LYS A 1 84 ? -8.347 14.958 21.099 1.00 80.50 84 LYS A N 1
ATOM 682 C CA . LYS A 1 84 ? -7.353 15.566 20.224 1.00 80.50 84 LYS A CA 1
ATOM 683 C C . LYS A 1 84 ? -6.991 14.617 19.103 1.00 80.50 84 LYS A C 1
ATOM 685 O O . LYS A 1 84 ? -7.237 14.985 17.959 1.00 80.50 84 LYS A O 1
ATOM 690 N N . THR A 1 85 ? -6.487 13.429 19.426 1.00 79.81 85 THR A N 1
ATOM 691 C CA . THR A 1 85 ? -5.980 12.486 18.433 1.00 79.81 85 THR A CA 1
ATOM 692 C C . THR A 1 85 ? -6.920 11.323 18.191 1.00 79.81 85 THR A C 1
ATOM 694 O O . THR A 1 85 ? -7.636 10.880 19.093 1.00 79.81 85 THR A O 1
ATOM 697 N N . PHE A 1 86 ? -6.968 10.851 16.944 1.00 80.94 86 PHE A N 1
ATOM 698 C CA . PHE A 1 86 ? -7.791 9.700 16.582 1.00 80.94 86 PHE A CA 1
ATOM 699 C C . PHE A 1 86 ? -7.007 8.388 16.710 1.00 80.94 86 PHE A C 1
ATOM 701 O O . PHE A 1 86 ? -5.866 8.313 16.250 1.00 80.94 86 PHE A O 1
ATOM 708 N N . PRO A 1 87 ? -7.615 7.332 17.284 1.00 79.25 87 PRO A N 1
ATOM 709 C CA . PRO A 1 87 ? -7.029 5.999 17.235 1.00 79.25 87 PRO A CA 1
ATOM 710 C C . PRO A 1 87 ? -6.988 5.472 15.800 1.00 79.25 87 PRO A C 1
ATOM 712 O O . PRO A 1 87 ? -7.788 5.878 14.952 1.00 79.25 87 PRO A O 1
ATOM 715 N N . ALA A 1 88 ? -6.078 4.531 15.547 1.00 79.31 88 ALA A N 1
ATOM 716 C CA . ALA A 1 88 ? -5.929 3.941 14.228 1.00 79.31 88 ALA A CA 1
ATOM 717 C C . ALA A 1 88 ? -7.235 3.265 13.771 1.00 79.31 88 ALA A C 1
ATOM 719 O O . ALA A 1 88 ? -7.769 2.386 14.448 1.00 79.31 88 ALA A O 1
ATOM 720 N N . TYR A 1 89 ? -7.733 3.657 12.601 1.00 74.38 89 TYR A N 1
ATOM 721 C CA . TYR A 1 89 ? -8.913 3.082 11.974 1.00 74.38 89 TYR A CA 1
ATOM 722 C C . TYR A 1 89 ? -8.657 2.862 10.485 1.00 74.38 89 TYR A C 1
ATOM 724 O O . TYR A 1 89 ? -8.513 3.812 9.722 1.00 74.38 89 TYR A O 1
ATOM 732 N N . ILE A 1 90 ? -8.588 1.599 10.076 1.00 70.00 90 ILE A N 1
ATOM 733 C CA . ILE A 1 90 ? -8.312 1.210 8.692 1.00 70.00 90 ILE A CA 1
ATOM 734 C C . ILE A 1 90 ? -9.658 1.000 8.013 1.00 70.00 90 ILE A C 1
ATOM 736 O O . ILE A 1 90 ? -10.322 -0.009 8.245 1.00 70.00 90 ILE A O 1
ATOM 740 N N . TYR A 1 91 ? -10.092 1.986 7.235 1.00 64.88 91 TYR A N 1
ATOM 741 C CA . TYR A 1 91 ? -11.411 1.977 6.596 1.00 64.88 91 TYR A CA 1
ATOM 742 C C . TYR A 1 91 ? -11.360 2.012 5.071 1.00 64.88 91 TYR A C 1
ATOM 744 O O . TYR A 1 91 ? -12.401 1.849 4.438 1.00 64.88 91 TYR A O 1
ATOM 752 N N . ASP A 1 92 ? -10.174 2.204 4.495 1.00 61.91 92 ASP A N 1
ATOM 753 C CA . ASP A 1 92 ? -9.957 2.275 3.054 1.00 61.91 92 ASP A CA 1
ATOM 754 C C . ASP A 1 92 ? -8.645 1.575 2.663 1.00 61.91 92 ASP A C 1
ATOM 756 O O . ASP A 1 92 ? -7.816 1.256 3.519 1.00 61.91 92 ASP A O 1
ATOM 760 N N . GLN A 1 93 ? -8.462 1.332 1.366 1.00 68.12 93 GLN A N 1
ATOM 761 C CA . GLN A 1 93 ? -7.238 0.801 0.766 1.00 68.12 93 GLN A CA 1
ATOM 762 C C . GLN A 1 93 ? -6.128 1.871 0.780 1.00 68.12 93 GLN A C 1
ATOM 764 O O . GLN A 1 93 ? -5.768 2.443 -0.254 1.00 68.12 93 GLN A O 1
ATOM 769 N N . CYS A 1 94 ? -5.615 2.190 1.971 1.00 75.12 94 CYS A N 1
ATOM 770 C CA . CYS A 1 94 ? -4.365 2.929 2.125 1.00 75.12 94 CYS A CA 1
ATOM 771 C C . CYS A 1 94 ? -3.179 2.010 1.804 1.00 75.12 94 CYS A C 1
ATOM 773 O O . CYS A 1 94 ? -3.200 0.827 2.145 1.00 75.12 94 CYS A O 1
ATOM 775 N N . LEU A 1 95 ? -2.146 2.561 1.168 1.00 77.62 95 LEU A N 1
ATOM 776 C CA . LEU A 1 95 ? -0.898 1.842 0.910 1.00 77.62 95 LEU A CA 1
ATOM 777 C C . LEU A 1 95 ? -0.047 1.770 2.179 1.00 77.62 95 LEU A C 1
ATOM 779 O O . LEU A 1 95 ? 0.443 0.705 2.540 1.00 77.62 95 LEU A O 1
ATOM 783 N N . PHE A 1 96 ? 0.072 2.895 2.888 1.00 81.00 96 PHE A N 1
ATOM 784 C CA . PHE A 1 96 ? 0.909 3.001 4.079 1.00 81.00 96 PHE A CA 1
ATOM 785 C C . PHE A 1 96 ? 0.160 3.649 5.230 1.00 81.00 96 PHE A C 1
ATOM 787 O O . PHE A 1 96 ? -0.636 4.571 5.038 1.00 81.00 96 PHE A O 1
ATOM 794 N N . ILE A 1 97 ? 0.482 3.212 6.445 1.00 86.06 97 ILE A N 1
ATOM 795 C CA . ILE A 1 97 ? 0.085 3.910 7.666 1.00 86.06 97 ILE A CA 1
ATOM 796 C C . ILE A 1 97 ? 1.324 4.556 8.267 1.00 86.06 97 ILE A C 1
ATOM 798 O O . ILE A 1 97 ? 2.277 3.869 8.630 1.00 86.06 97 ILE A O 1
ATOM 802 N N . GLY A 1 98 ? 1.300 5.879 8.384 1.00 86.94 98 GLY A N 1
ATOM 803 C CA . GLY A 1 98 ? 2.283 6.630 9.148 1.00 86.94 98 GLY A CA 1
ATOM 804 C C . GLY A 1 98 ? 1.818 6.794 10.587 1.00 86.94 98 GLY A C 1
ATOM 805 O O . GLY A 1 98 ? 0.805 7.439 10.846 1.00 86.94 98 GLY A O 1
ATOM 806 N N . GLU A 1 99 ? 2.565 6.232 11.530 1.00 89.25 99 GLU A N 1
ATOM 807 C CA . GLU A 1 99 ? 2.448 6.563 12.947 1.00 89.25 99 GLU A CA 1
ATOM 808 C C . GLU A 1 99 ? 3.269 7.831 13.209 1.00 89.25 99 GLU A C 1
ATOM 810 O O . GLU A 1 99 ? 4.496 7.818 13.098 1.00 89.25 99 GLU A O 1
ATOM 815 N N . VAL A 1 100 ? 2.593 8.933 13.529 1.00 89.00 100 VAL A N 1
ATOM 816 C CA . VAL A 1 100 ? 3.208 10.236 13.794 1.00 89.00 100 VAL A CA 1
ATOM 817 C C . VAL A 1 100 ? 3.239 10.470 15.297 1.00 89.00 100 VAL A C 1
ATOM 819 O O . VAL A 1 100 ? 2.194 10.545 15.945 1.00 89.00 100 VAL A O 1
ATOM 822 N N . LYS A 1 101 ? 4.440 10.618 15.852 1.00 87.94 101 LYS A N 1
ATOM 823 C CA . LYS A 1 101 ? 4.677 10.893 17.270 1.00 87.94 101 LYS A CA 1
ATOM 824 C C . LYS A 1 101 ? 5.184 12.312 17.457 1.00 87.94 101 LYS A C 1
ATOM 826 O O . LYS A 1 10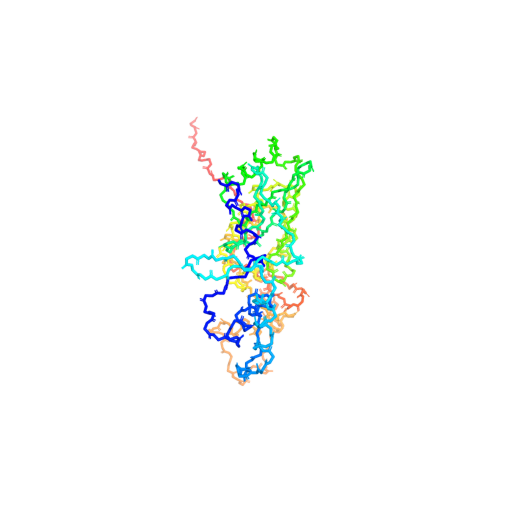1 ? 6.173 12.714 16.840 1.00 87.94 101 LYS A O 1
ATOM 831 N N . TYR A 1 102 ? 4.523 13.040 18.347 1.00 87.75 102 TYR A N 1
ATOM 832 C CA . TYR A 1 102 ? 4.933 14.362 18.796 1.00 87.75 102 TYR A CA 1
ATOM 833 C C . TYR A 1 102 ? 4.718 14.456 20.309 1.00 87.75 102 TYR A C 1
ATOM 835 O O . TYR A 1 102 ? 3.597 14.296 20.794 1.00 87.75 102 TYR A O 1
ATOM 843 N N . GLU A 1 103 ? 5.801 14.682 21.055 1.00 84.69 103 GLU A N 1
ATOM 844 C CA . GLU A 1 103 ? 5.817 14.620 22.524 1.00 84.69 103 GLU A CA 1
ATOM 845 C C . GLU A 1 103 ? 5.249 13.283 23.058 1.00 84.69 103 GLU A C 1
ATOM 847 O O . GLU A 1 103 ? 5.787 12.221 22.750 1.00 84.69 103 GLU A O 1
ATOM 852 N N . GLU A 1 104 ? 4.174 13.321 23.854 1.00 82.25 104 GLU A N 1
ATOM 853 C CA . GLU A 1 104 ? 3.471 12.139 24.382 1.00 82.25 104 GLU A CA 1
ATOM 854 C C . GLU A 1 104 ? 2.224 11.763 23.558 1.00 82.25 104 GLU A C 1
ATOM 856 O O . GLU A 1 104 ? 1.485 10.852 23.931 1.00 82.25 104 GLU A O 1
ATOM 861 N N . GLN A 1 105 ? 1.959 12.460 22.447 1.00 83.62 105 GLN A N 1
ATOM 862 C CA . GLN A 1 105 ? 0.798 12.215 21.592 1.00 83.62 105 GLN A CA 1
ATOM 863 C C . GLN A 1 105 ? 1.186 11.441 20.332 1.00 83.62 105 GLN A C 1
ATOM 865 O O . GLN A 1 105 ? 2.272 11.592 19.770 1.00 83.62 105 GLN A O 1
ATOM 870 N N . THR A 1 106 ? 0.268 10.586 19.888 1.00 86.38 106 THR A N 1
ATOM 871 C CA . THR A 1 106 ? 0.394 9.812 18.652 1.00 86.38 106 THR A CA 1
ATOM 872 C C . THR A 1 106 ? -0.861 10.008 17.814 1.00 86.38 106 THR A C 1
ATOM 874 O O . THR A 1 106 ? -1.974 9.969 18.339 1.00 86.38 106 THR A O 1
ATOM 877 N N . GLU A 1 107 ? -0.669 10.228 16.520 1.00 87.06 107 GLU A N 1
ATOM 878 C CA . GLU 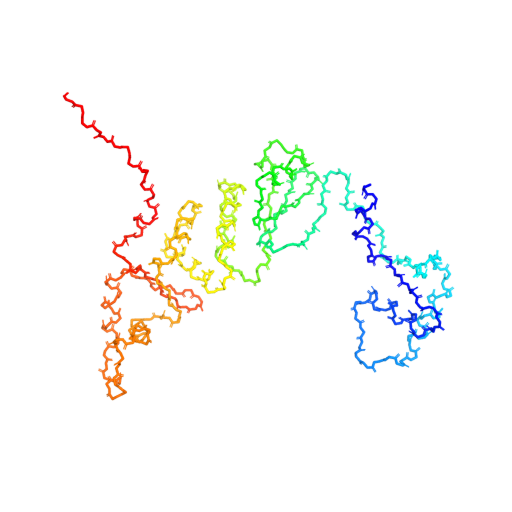A 1 107 ? -1.717 10.349 15.508 1.00 87.06 107 GLU A CA 1
ATOM 879 C C . GLU A 1 107 ? -1.333 9.469 14.317 1.00 87.06 107 GLU A C 1
ATOM 881 O O . GLU A 1 107 ? -0.155 9.195 14.084 1.00 87.06 107 GLU A O 1
ATOM 886 N N . PHE A 1 108 ? -2.326 9.039 13.550 1.00 87.75 108 PHE A N 1
ATOM 887 C CA . PHE A 1 108 ? -2.116 8.222 12.365 1.00 87.75 108 PHE A CA 1
ATOM 888 C C . PHE A 1 108 ? -2.453 9.006 11.099 1.00 87.75 108 PHE A C 1
ATOM 890 O O . PHE A 1 108 ? -3.453 9.725 11.041 1.00 87.75 108 PHE A O 1
ATOM 897 N N . ILE A 1 109 ? -1.615 8.841 10.080 1.00 88.56 109 ILE A N 1
ATOM 898 C CA . ILE A 1 109 ? -1.839 9.325 8.716 1.00 88.56 109 ILE A CA 1
ATOM 899 C C . ILE A 1 109 ? -1.903 8.128 7.769 1.00 88.56 109 ILE A C 1
ATOM 901 O O . ILE A 1 109 ? -1.186 7.145 7.953 1.00 88.56 109 ILE A O 1
ATOM 905 N N . TYR A 1 110 ? -2.766 8.204 6.762 1.00 87.38 110 TYR A N 1
ATOM 906 C CA . TYR A 1 110 ? -3.059 7.090 5.861 1.00 87.38 110 TYR A CA 1
ATOM 907 C C . TYR A 1 110 ? -2.688 7.489 4.445 1.00 87.38 110 TYR A C 1
ATOM 909 O O . TYR A 1 110 ? -3.421 8.235 3.821 1.00 87.38 110 TYR A O 1
ATOM 917 N N . LEU A 1 111 ? -1.550 7.030 3.935 1.00 86.50 111 LEU A N 1
ATOM 918 C CA . LEU A 1 111 ? -1.082 7.442 2.616 1.00 86.50 111 LEU A CA 1
ATOM 919 C C . LEU A 1 111 ? -1.562 6.470 1.526 1.00 86.50 111 LEU A C 1
ATOM 921 O O . LEU A 1 111 ? -1.554 5.254 1.744 1.00 86.50 111 LEU A O 1
ATOM 925 N N . PRO A 1 112 ? -1.904 6.968 0.329 1.00 86.81 112 PRO A N 1
ATOM 926 C CA . PRO A 1 112 ? -2.046 8.386 -0.002 1.00 86.81 112 PRO A CA 1
ATOM 927 C C . PRO A 1 112 ? -3.335 9.019 0.553 1.00 86.81 112 PRO A C 1
ATOM 929 O O . PRO A 1 112 ? -4.380 8.368 0.555 1.00 86.81 112 PRO A O 1
ATOM 932 N N . ASP A 1 113 ? -3.266 10.302 0.924 1.00 88.44 113 ASP A N 1
ATOM 933 C CA . ASP A 1 113 ? -4.406 11.125 1.372 1.00 88.44 113 ASP A CA 1
ATOM 934 C C . ASP A 1 113 ? -4.372 12.541 0.766 1.00 88.44 113 ASP A C 1
ATOM 936 O O . ASP A 1 113 ? -3.390 12.956 0.141 1.00 88.44 113 ASP A O 1
ATOM 940 N N . ASP A 1 114 ? -5.427 13.317 1.013 1.00 88.81 114 ASP A N 1
ATOM 941 C CA . ASP A 1 114 ? -5.449 14.758 0.772 1.00 88.81 114 ASP A CA 1
ATOM 942 C C . ASP A 1 114 ? -4.440 15.481 1.681 1.00 88.81 114 ASP A C 1
ATOM 944 O O . ASP A 1 114 ? -4.408 15.285 2.901 1.00 88.81 114 ASP A O 1
ATOM 948 N N . GLU A 1 115 ? -3.679 16.434 1.136 1.00 89.19 115 GLU A N 1
ATOM 949 C CA . GLU A 1 115 ? -2.715 17.222 1.924 1.00 89.19 115 GLU A CA 1
ATOM 950 C C . GLU A 1 115 ? -3.368 17.942 3.113 1.00 89.19 115 GLU A C 1
ATOM 952 O O . GLU A 1 115 ? -2.778 18.074 4.186 1.00 89.19 115 GLU A O 1
ATOM 957 N N . ILE A 1 116 ? -4.619 18.381 2.950 1.00 88.12 116 ILE A N 1
ATOM 958 C CA . ILE A 1 116 ? -5.397 19.023 4.014 1.00 88.12 116 ILE A CA 1
ATOM 959 C C . ILE A 1 116 ? -5.668 18.039 5.162 1.00 88.12 116 ILE A C 1
ATOM 961 O O . ILE A 1 116 ? -5.703 18.454 6.325 1.00 88.12 116 ILE A O 1
ATOM 965 N N . ALA A 1 117 ? -5.885 16.754 4.871 1.00 88.50 117 ALA A N 1
ATOM 966 C CA . ALA A 1 117 ? -6.085 15.727 5.890 1.00 88.50 117 ALA A CA 1
ATOM 967 C C . ALA A 1 117 ? -4.794 15.500 6.691 1.00 88.50 117 ALA A C 1
ATOM 969 O O . ALA A 1 117 ? -4.828 15.540 7.925 1.00 88.50 117 ALA A O 1
ATOM 970 N N . ILE A 1 118 ? -3.657 15.413 5.996 1.00 89.25 118 ILE A N 1
ATOM 971 C CA . ILE A 1 118 ? -2.318 15.311 6.592 1.00 89.25 118 ILE A CA 1
ATOM 972 C C . ILE A 1 118 ? -2.020 16.535 7.475 1.00 89.25 118 ILE A C 1
ATOM 974 O O . ILE A 1 118 ? -1.669 16.399 8.647 1.00 89.25 118 ILE A O 1
ATOM 978 N N . GLN A 1 119 ? -2.252 17.753 6.976 1.00 88.38 119 GLN A N 1
ATOM 979 C CA . GLN A 1 119 ? -2.075 18.984 7.757 1.00 88.38 119 GLN A CA 1
ATOM 980 C C . GLN A 1 119 ? -2.952 19.015 9.013 1.00 88.38 119 GLN A C 1
ATOM 982 O O . GLN A 1 119 ? -2.519 19.472 10.073 1.00 88.38 119 GLN A O 1
ATOM 987 N N . LYS A 1 120 ? -4.200 18.541 8.920 1.00 87.81 120 LYS A N 1
ATOM 988 C CA . LYS A 1 120 ? -5.091 18.449 10.082 1.00 87.81 120 LYS A CA 1
ATOM 989 C C . LYS A 1 120 ? -4.556 17.469 11.124 1.00 87.81 120 LYS A C 1
ATOM 991 O O . LYS A 1 120 ? -4.698 17.772 12.304 1.00 87.81 120 LYS A O 1
ATOM 996 N N . ALA A 1 121 ? -3.948 16.354 10.717 1.00 87.94 121 ALA A N 1
ATOM 997 C CA . ALA A 1 121 ? -3.319 15.402 11.634 1.00 87.94 121 ALA A CA 1
ATOM 998 C C . ALA A 1 121 ? -2.193 16.070 12.446 1.00 87.94 121 ALA A C 1
ATOM 1000 O O . ALA A 1 121 ? -2.228 16.054 13.676 1.00 87.94 121 ALA A O 1
ATOM 1001 N N . PHE A 1 122 ? -1.283 16.793 11.785 1.00 88.94 122 PHE A N 1
ATOM 1002 C CA . PHE A 1 122 ? -0.229 17.551 12.475 1.00 88.94 122 PHE A CA 1
ATOM 1003 C C . PHE A 1 122 ? -0.780 18.657 13.387 1.00 88.94 122 PHE A C 1
ATOM 1005 O O . PHE A 1 122 ? -0.330 18.820 14.521 1.00 88.94 122 PHE A O 1
ATOM 1012 N N . ARG A 1 123 ? -1.818 19.383 12.947 1.00 86.81 123 ARG A N 1
ATOM 1013 C CA . ARG A 1 123 ? -2.477 20.401 13.785 1.00 86.81 123 ARG A CA 1
ATOM 1014 C C . ARG A 1 123 ? -3.161 19.812 15.019 1.00 86.81 123 ARG A C 1
ATOM 1016 O O . ARG A 1 123 ? -3.210 20.492 16.040 1.00 86.81 123 ARG A O 1
ATOM 1023 N N . ARG A 1 124 ? -3.697 18.588 14.942 1.00 84.50 124 ARG A N 1
ATOM 1024 C CA . ARG A 1 124 ? -4.287 17.886 16.098 1.00 84.50 124 ARG A CA 1
ATOM 1025 C C . ARG A 1 124 ? -3.225 17.520 17.132 1.00 84.50 124 ARG A C 1
ATOM 1027 O O . ARG A 1 124 ? -3.471 17.725 18.318 1.00 84.50 124 ARG A O 1
ATOM 1034 N N . LEU A 1 125 ? -2.049 17.087 16.674 1.00 85.56 125 LEU A N 1
ATOM 1035 C CA . LEU A 1 125 ? -0.875 16.860 17.524 1.00 85.56 125 LEU A CA 1
ATOM 1036 C C . LEU A 1 125 ? -0.328 18.149 18.156 1.00 85.56 125 LEU A C 1
ATOM 1038 O O . LEU A 1 125 ? 0.330 18.098 19.191 1.00 85.56 125 LEU A O 1
ATOM 1042 N N . GLY A 1 126 ? -0.614 19.308 17.557 1.00 82.75 126 GLY A N 1
ATOM 1043 C CA . GLY A 1 126 ? -0.074 20.596 17.992 1.00 82.75 126 GLY A CA 1
ATOM 1044 C C . GLY A 1 126 ? 1.344 20.867 17.485 1.00 82.75 126 GLY A C 1
ATOM 1045 O O . GLY A 1 126 ? 1.997 21.775 17.990 1.00 82.75 126 GLY A O 1
ATOM 1046 N N . ALA A 1 127 ? 1.810 20.110 16.490 1.00 84.25 127 ALA A N 1
ATOM 1047 C CA . ALA A 1 127 ? 3.099 20.339 15.853 1.00 84.25 127 ALA A CA 1
ATOM 1048 C C . ALA A 1 127 ? 3.034 21.553 14.909 1.00 84.25 127 ALA A C 1
ATOM 1050 O O . ALA A 1 127 ? 2.108 21.679 14.103 1.00 84.25 127 ALA A O 1
ATOM 1051 N N . GLU A 1 128 ? 4.029 22.443 14.990 1.00 76.75 128 GLU A N 1
ATOM 1052 C CA . GLU A 1 128 ? 4.151 23.604 14.091 1.00 76.75 128 GLU A CA 1
ATOM 1053 C C . GLU A 1 128 ? 4.583 23.199 12.673 1.00 76.75 128 GLU A C 1
ATOM 1055 O O . GLU A 1 128 ? 4.153 23.813 11.696 1.00 76.75 128 GLU A O 1
ATOM 1060 N N . SER A 1 129 ? 5.389 22.138 12.559 1.00 77.19 129 SER A N 1
ATOM 1061 C CA . SER A 1 129 ? 5.854 21.569 11.293 1.00 77.19 129 SER A CA 1
ATOM 1062 C C . SER A 1 129 ? 5.926 20.033 11.354 1.00 77.19 129 SER A C 1
ATOM 1064 O O . SER A 1 129 ? 6.147 19.469 12.432 1.00 77.19 129 SER A O 1
ATOM 1066 N N . PRO A 1 130 ? 5.775 19.335 10.209 1.00 77.69 130 PRO A N 1
ATOM 1067 C CA . PRO A 1 130 ? 5.972 17.885 10.124 1.00 77.69 130 PRO A CA 1
ATOM 1068 C C . PRO A 1 130 ? 7.372 17.425 10.547 1.00 77.69 130 PRO A C 1
ATOM 1070 O O . PRO A 1 130 ? 7.516 16.332 11.080 1.00 77.69 130 PRO A O 1
ATOM 1073 N N . GLU A 1 131 ? 8.388 18.267 10.347 1.00 78.25 131 GLU A N 1
ATOM 1074 C CA . GLU A 1 131 ? 9.798 17.979 10.657 1.00 78.25 131 GLU A CA 1
ATOM 1075 C C . GLU A 1 131 ? 10.063 17.795 12.157 1.00 78.25 131 GLU A C 1
ATOM 1077 O O . GLU A 1 131 ? 10.997 17.099 12.547 1.00 78.25 131 GLU A O 1
ATOM 1082 N N . ASN A 1 132 ? 9.220 18.377 13.014 1.00 80.56 132 ASN A N 1
ATOM 1083 C CA . ASN A 1 132 ? 9.328 18.222 14.465 1.00 80.56 132 ASN A CA 1
ATOM 1084 C C . ASN A 1 132 ? 8.740 16.891 14.968 1.00 80.56 132 ASN A C 1
ATOM 1086 O O . ASN A 1 132 ? 8.792 16.611 16.167 1.00 80.56 132 ASN A O 1
ATOM 1090 N N . CYS A 1 133 ? 8.138 16.095 14.083 1.00 83.50 133 CYS A N 1
ATOM 1091 C CA . CYS A 1 133 ? 7.485 14.840 14.426 1.00 83.50 133 CYS A CA 1
ATOM 1092 C C . CYS A 1 133 ? 8.344 13.645 14.012 1.00 83.50 133 CYS A C 1
ATOM 1094 O O . CYS A 1 133 ? 8.969 13.640 12.955 1.00 83.50 133 CYS A O 1
ATOM 1096 N N . SER A 1 134 ? 8.306 12.581 14.811 1.00 84.44 134 SER A N 1
ATOM 1097 C CA . SER A 1 134 ? 8.836 11.285 14.389 1.00 84.44 134 SER A CA 1
ATOM 1098 C C . SER A 1 134 ? 7.745 10.533 13.635 1.00 84.44 134 SER A C 1
ATOM 1100 O O . SER A 1 134 ? 6.669 10.304 14.185 1.00 84.44 134 SER A O 1
ATOM 1102 N N . ILE A 1 135 ? 8.004 10.166 12.380 1.00 86.06 135 ILE A N 1
ATOM 1103 C CA . ILE A 1 135 ? 7.052 9.442 11.533 1.00 86.06 135 ILE A CA 1
ATOM 1104 C C . ILE A 1 135 ? 7.599 8.039 11.282 1.00 86.06 135 ILE A C 1
ATOM 1106 O O . ILE A 1 135 ? 8.708 7.882 10.781 1.00 86.06 135 ILE A O 1
ATOM 1110 N N . THR A 1 136 ? 6.821 7.014 11.625 1.00 84.88 136 THR A N 1
ATOM 1111 C CA . THR A 1 136 ? 7.151 5.612 11.336 1.00 84.88 136 THR A CA 1
ATOM 1112 C C . THR A 1 136 ? 6.141 5.043 10.349 1.00 84.88 136 THR A C 1
ATOM 1114 O O . THR A 1 136 ? 4.953 4.971 10.656 1.00 84.88 136 THR A O 1
ATOM 1117 N N . LEU A 1 137 ? 6.601 4.634 9.164 1.00 83.25 137 LEU A N 1
ATOM 1118 C CA . LEU A 1 137 ? 5.749 3.992 8.161 1.00 83.25 137 LEU A CA 1
ATOM 1119 C C . LEU A 1 137 ? 5.628 2.492 8.429 1.00 83.25 137 LEU A C 1
ATOM 1121 O O . LEU A 1 137 ? 6.626 1.796 8.612 1.00 83.25 137 LEU A O 1
ATOM 1125 N N . SER A 1 138 ? 4.393 2.007 8.406 1.00 77.50 138 SER A N 1
ATOM 1126 C CA . SER A 1 138 ? 4.041 0.590 8.443 1.00 77.50 138 SER A CA 1
ATOM 1127 C C . SER A 1 138 ? 3.405 0.206 7.109 1.00 77.50 138 SER A C 1
ATOM 1129 O O . SER A 1 138 ? 2.442 0.851 6.681 1.00 77.50 138 SER A O 1
ATOM 1131 N N . ASP A 1 139 ? 3.951 -0.821 6.458 1.00 69.69 139 ASP A N 1
ATOM 1132 C CA . ASP A 1 139 ? 3.421 -1.361 5.203 1.00 69.69 139 ASP A CA 1
ATOM 1133 C C . ASP A 1 139 ? 2.225 -2.289 5.465 1.00 69.69 139 ASP A C 1
ATOM 1135 O O . ASP A 1 139 ? 2.238 -3.079 6.414 1.00 69.69 139 ASP A O 1
ATOM 1139 N N . PHE A 1 140 ? 1.200 -2.200 4.617 1.00 57.97 140 PHE A N 1
ATOM 1140 C CA . PHE A 1 140 ? 0.089 -3.157 4.565 1.00 57.97 140 PHE A CA 1
ATOM 1141 C C . PHE A 1 140 ? 0.239 -4.177 3.434 1.00 57.97 140 PHE A C 1
ATOM 1143 O O . PHE A 1 140 ? -0.409 -5.228 3.464 1.00 57.97 140 PHE A O 1
ATOM 1150 N N . CYS A 1 141 ? 1.102 -3.914 2.454 1.00 53.44 141 CYS A N 1
ATOM 1151 C CA . CYS A 1 141 ? 1.440 -4.861 1.409 1.00 53.44 141 CYS A CA 1
ATOM 1152 C C . CYS A 1 141 ? 2.394 -5.924 1.970 1.00 53.44 141 CYS A C 1
ATOM 1154 O O . CYS A 1 141 ? 3.447 -5.648 2.531 1.00 53.44 141 CYS A O 1
ATOM 1156 N N . SER A 1 142 ? 1.993 -7.189 1.856 1.00 47.41 142 SER A N 1
ATOM 1157 C CA . SER A 1 142 ? 2.647 -8.325 2.520 1.00 47.41 142 SER A CA 1
ATOM 1158 C C . SER A 1 142 ? 3.992 -8.751 1.910 1.00 47.41 142 SER A C 1
ATOM 1160 O O . SER A 1 142 ? 4.519 -9.792 2.298 1.00 47.41 142 SER A O 1
ATOM 1162 N N . GLU A 1 143 ? 4.560 -7.984 0.976 1.00 53.66 143 GLU A N 1
ATOM 1163 C CA . GLU A 1 143 ? 5.867 -8.275 0.386 1.00 53.66 143 GLU A CA 1
ATOM 1164 C C . GLU A 1 143 ? 6.851 -7.138 0.683 1.00 53.66 143 GLU A C 1
ATOM 1166 O O . GLU A 1 143 ? 6.534 -5.986 0.392 1.00 53.66 143 GLU A O 1
ATOM 1171 N N . PRO A 1 144 ? 8.052 -7.433 1.220 1.00 53.44 144 PRO A N 1
ATOM 1172 C CA . PRO A 1 144 ? 9.106 -6.437 1.340 1.00 53.44 144 PRO A CA 1
ATOM 1173 C C . PRO A 1 144 ? 9.528 -6.021 -0.070 1.00 53.44 144 PRO A C 1
ATOM 1175 O O . PRO A 1 144 ? 10.281 -6.726 -0.741 1.00 53.44 144 PRO A O 1
ATOM 1178 N N . ASN A 1 145 ? 8.988 -4.899 -0.532 1.00 66.88 145 ASN A N 1
ATOM 1179 C CA . ASN A 1 145 ? 9.263 -4.359 -1.851 1.00 66.88 145 ASN A CA 1
ATOM 1180 C C . ASN A 1 145 ? 10.303 -3.240 -1.724 1.00 66.88 145 ASN A C 1
ATOM 1182 O O . ASN A 1 145 ? 10.220 -2.427 -0.807 1.00 66.88 145 ASN A O 1
ATOM 1186 N N . LYS A 1 146 ? 11.258 -3.157 -2.658 1.00 71.25 146 LYS A N 1
ATOM 1187 C CA . LYS A 1 146 ? 12.248 -2.063 -2.733 1.00 71.25 146 LYS A CA 1
ATOM 1188 C C . LYS A 1 146 ? 11.571 -0.686 -2.736 1.00 71.25 146 LYS A C 1
ATOM 1190 O O . LYS A 1 146 ? 12.059 0.255 -2.122 1.00 71.25 146 LYS A O 1
ATOM 1195 N N . VAL A 1 147 ? 10.373 -0.624 -3.320 1.00 74.94 147 VAL A N 1
ATOM 1196 C CA . VAL A 1 147 ? 9.457 0.522 -3.272 1.00 74.94 147 VAL A CA 1
ATOM 1197 C C . VAL A 1 147 ? 9.202 1.012 -1.837 1.00 74.94 147 VAL A C 1
ATOM 1199 O O . VAL A 1 147 ? 9.216 2.214 -1.606 1.00 74.94 147 VAL A O 1
ATOM 1202 N N . PHE A 1 148 ? 9.018 0.120 -0.856 1.00 78.12 148 PHE A N 1
ATOM 1203 C CA . PHE A 1 148 ? 8.785 0.506 0.542 1.00 78.12 148 PHE A CA 1
ATOM 1204 C C . PHE A 1 148 ? 10.015 1.144 1.199 1.00 78.12 148 PHE A C 1
ATOM 1206 O O . PHE A 1 148 ? 9.877 2.103 1.957 1.00 78.12 148 PHE A O 1
ATOM 1213 N N . GLU A 1 149 ? 11.218 0.648 0.904 1.00 79.50 149 GLU A N 1
ATOM 1214 C CA . GLU A 1 149 ? 12.449 1.274 1.402 1.00 79.50 149 GLU A CA 1
ATOM 1215 C C . GLU A 1 149 ? 12.649 2.660 0.771 1.00 79.50 149 GLU A C 1
ATOM 1217 O O . GLU A 1 149 ? 12.912 3.615 1.496 1.00 79.50 149 GLU A O 1
ATOM 1222 N N . LEU A 1 150 ? 12.353 2.820 -0.526 1.00 78.81 150 LEU A N 1
ATOM 1223 C CA . LEU A 1 150 ? 12.333 4.137 -1.177 1.00 78.81 150 LEU A CA 1
ATOM 1224 C C . LEU A 1 150 ? 11.330 5.095 -0.517 1.00 78.81 150 LEU A C 1
ATOM 1226 O O . LEU A 1 150 ? 11.645 6.261 -0.305 1.00 78.81 150 LEU A O 1
ATOM 1230 N N . PHE A 1 151 ? 10.144 4.620 -0.119 1.00 82.50 151 PHE A N 1
ATOM 1231 C CA . PHE A 1 151 ? 9.193 5.446 0.637 1.00 82.50 151 PHE A CA 1
ATOM 1232 C C . PHE A 1 151 ? 9.775 5.953 1.959 1.00 82.50 151 PHE A C 1
ATOM 1234 O O . PHE A 1 151 ? 9.531 7.104 2.326 1.00 82.50 151 PHE A O 1
ATOM 1241 N N . LYS A 1 152 ? 10.538 5.122 2.680 1.00 83.12 152 LYS A N 1
ATOM 1242 C CA . LYS A 1 152 ? 11.220 5.553 3.909 1.00 83.12 152 LYS A CA 1
ATOM 1243 C C . LYS A 1 152 ? 12.314 6.569 3.610 1.00 83.12 152 LYS A C 1
ATOM 1245 O O . LYS A 1 152 ? 12.418 7.555 4.335 1.00 83.12 152 LYS A O 1
ATOM 1250 N N . ASP A 1 153 ? 13.095 6.350 2.559 1.00 83.69 153 ASP A N 1
ATOM 1251 C CA . ASP A 1 153 ? 14.176 7.256 2.173 1.00 83.69 153 ASP A CA 1
ATOM 1252 C C . ASP A 1 153 ? 13.627 8.626 1.755 1.00 83.69 153 ASP A C 1
ATOM 1254 O O . ASP A 1 153 ? 14.071 9.647 2.281 1.00 83.69 153 ASP A O 1
ATOM 1258 N N . ILE A 1 154 ? 12.584 8.665 0.919 1.00 83.81 154 ILE A N 1
ATOM 1259 C CA . ILE A 1 154 ? 11.893 9.905 0.526 1.00 83.81 154 ILE A CA 1
ATOM 1260 C C . ILE A 1 154 ? 11.283 10.590 1.750 1.00 83.81 154 ILE A C 1
ATOM 1262 O O . ILE A 1 154 ? 11.410 11.802 1.909 1.00 83.81 154 ILE A O 1
ATOM 1266 N N . LEU A 1 155 ? 10.641 9.839 2.650 1.00 85.81 155 LEU A N 1
ATOM 1267 C CA . LEU A 1 155 ? 10.073 10.418 3.867 1.00 85.81 155 LEU A CA 1
ATOM 1268 C C . LEU A 1 155 ? 11.147 11.095 4.731 1.00 85.81 155 LEU A C 1
ATOM 1270 O O . LEU A 1 155 ? 10.898 12.175 5.264 1.00 85.81 155 LEU A O 1
ATOM 1274 N N . ASN A 1 156 ? 12.319 10.472 4.866 1.00 84.44 156 ASN A N 1
ATOM 1275 C CA . ASN A 1 156 ? 13.415 10.988 5.684 1.00 84.44 156 ASN A CA 1
ATOM 1276 C C . ASN A 1 156 ? 14.154 12.163 5.025 1.00 84.44 156 ASN A C 1
ATOM 1278 O O . ASN A 1 156 ? 14.609 13.058 5.736 1.00 84.44 156 ASN A O 1
ATOM 1282 N N . ASN A 1 157 ? 14.278 12.164 3.694 1.00 82.56 157 ASN A N 1
ATOM 1283 C CA . ASN A 1 157 ? 15.077 13.147 2.958 1.00 82.56 157 ASN A CA 1
ATOM 1284 C C . ASN A 1 157 ? 14.249 14.328 2.421 1.00 82.56 157 ASN A C 1
ATOM 1286 O O . ASN A 1 157 ? 14.701 15.468 2.479 1.00 82.56 157 ASN A O 1
ATOM 1290 N N . GLU A 1 158 ? 13.045 14.069 1.908 1.00 83.19 158 GLU A N 1
ATOM 1291 C CA . GLU A 1 158 ? 12.186 15.056 1.231 1.00 83.19 158 GLU A CA 1
ATOM 1292 C C . GLU A 1 158 ? 10.905 15.392 2.011 1.00 83.19 158 GLU A C 1
ATOM 1294 O O . GLU A 1 158 ? 10.253 16.409 1.758 1.00 83.19 158 GLU A O 1
ATOM 1299 N N . GLY A 1 159 ? 10.533 14.548 2.974 1.00 85.94 159 GLY A N 1
ATOM 1300 C CA . GLY A 1 159 ? 9.411 14.771 3.875 1.00 85.94 159 GLY A CA 1
ATOM 1301 C C . GLY A 1 159 ? 8.082 14.158 3.424 1.00 85.94 159 GLY A C 1
ATOM 1302 O O . GLY A 1 159 ? 7.928 13.546 2.366 1.00 85.94 159 GLY A O 1
ATOM 1303 N N . ILE A 1 160 ? 7.070 14.332 4.279 1.00 88.56 160 ILE A N 1
ATOM 1304 C CA . ILE A 1 160 ? 5.797 13.603 4.183 1.00 88.56 160 ILE A CA 1
ATOM 1305 C C . ILE A 1 160 ? 4.953 13.958 2.953 1.00 88.56 160 ILE A C 1
ATOM 1307 O O . ILE A 1 160 ? 4.246 13.101 2.433 1.00 88.56 160 ILE A O 1
ATOM 1311 N N . TYR A 1 161 ? 5.012 15.201 2.468 1.00 88.50 161 TYR A N 1
ATOM 1312 C CA . TYR A 1 161 ? 4.199 15.628 1.323 1.00 88.50 161 TYR A CA 1
ATOM 1313 C C . TYR A 1 161 ? 4.694 15.011 0.013 1.00 88.50 161 TYR A C 1
ATOM 1315 O O . TYR A 1 161 ? 3.886 14.534 -0.781 1.00 88.50 161 TYR A O 1
ATOM 1323 N N . LYS A 1 162 ? 6.017 14.938 -0.182 1.00 87.06 162 LYS A N 1
ATOM 1324 C CA . LYS A 1 162 ? 6.622 14.253 -1.330 1.00 87.06 162 LYS A CA 1
ATOM 1325 C C . LYS A 1 162 ? 6.382 12.744 -1.258 1.00 87.06 162 LYS A C 1
ATOM 1327 O O . LYS A 1 162 ? 5.942 12.159 -2.244 1.00 87.06 162 LYS A O 1
ATOM 1332 N N . ALA A 1 163 ? 6.518 12.143 -0.072 1.00 87.19 163 ALA A N 1
ATOM 1333 C CA . ALA A 1 163 ? 6.136 10.746 0.145 1.00 87.19 163 ALA A CA 1
ATOM 1334 C C . ALA A 1 163 ? 4.643 10.491 -0.158 1.00 87.19 163 ALA A C 1
ATOM 1336 O O . ALA A 1 163 ? 4.299 9.478 -0.760 1.00 87.19 163 ALA A O 1
ATOM 1337 N N . ASN A 1 164 ? 3.745 11.419 0.191 1.00 88.75 164 ASN A N 1
ATOM 1338 C CA . ASN A 1 164 ? 2.321 11.320 -0.139 1.00 88.75 164 ASN A CA 1
ATOM 1339 C C . ASN A 1 164 ? 2.062 11.408 -1.651 1.00 88.75 164 ASN A C 1
ATOM 1341 O O . ASN A 1 164 ? 1.306 10.601 -2.183 1.00 88.75 164 ASN A O 1
ATOM 1345 N N . SER A 1 165 ? 2.710 12.351 -2.342 1.00 84.94 165 SER A N 1
ATOM 1346 C CA . SER A 1 165 ? 2.639 12.477 -3.803 1.00 84.94 165 SER A CA 1
ATOM 1347 C C . SER A 1 165 ? 3.097 11.189 -4.486 1.00 84.94 165 SER A C 1
ATOM 1349 O O . SER A 1 165 ? 2.396 10.654 -5.340 1.00 84.94 165 SER A O 1
ATOM 1351 N N . PHE A 1 166 ? 4.227 10.630 -4.051 1.00 83.25 166 PHE A N 1
ATOM 1352 C CA . PHE A 1 166 ? 4.709 9.352 -4.562 1.00 83.25 166 PHE A CA 1
ATOM 1353 C C . PHE A 1 166 ? 3.713 8.210 -4.286 1.00 83.25 166 PHE A C 1
ATOM 1355 O O . PHE A 1 166 ? 3.426 7.410 -5.175 1.00 83.25 166 PHE A O 1
ATOM 1362 N N . ALA A 1 167 ? 3.094 8.168 -3.100 1.00 83.25 167 ALA A N 1
ATOM 1363 C CA . ALA A 1 167 ? 2.067 7.175 -2.773 1.00 83.25 167 ALA A CA 1
ATOM 1364 C C . ALA A 1 167 ? 0.827 7.301 -3.672 1.00 83.25 167 ALA A C 1
ATOM 1366 O O . ALA A 1 167 ? 0.223 6.286 -4.019 1.00 83.25 167 ALA A O 1
ATOM 1367 N N . GLN A 1 168 ? 0.453 8.518 -4.082 1.00 84.19 168 GLN A N 1
ATOM 1368 C CA . GLN A 1 168 ? -0.641 8.740 -5.032 1.00 84.19 168 GLN A CA 1
ATOM 1369 C C . GLN A 1 168 ? -0.301 8.161 -6.404 1.00 84.19 168 GLN A C 1
ATOM 1371 O O . GLN A 1 168 ? -1.121 7.436 -6.966 1.00 84.19 168 GLN A O 1
ATOM 1376 N N . THR A 1 169 ? 0.914 8.410 -6.901 1.00 79.75 169 THR A N 1
ATOM 1377 C CA . THR A 1 169 ? 1.398 7.844 -8.167 1.00 79.75 169 THR A CA 1
ATOM 1378 C C . THR A 1 169 ? 1.411 6.320 -8.103 1.00 79.75 169 THR A C 1
ATOM 1380 O O . THR A 1 169 ? 0.847 5.659 -8.970 1.00 79.75 169 THR A O 1
ATOM 1383 N N . VAL A 1 170 ? 1.948 5.741 -7.026 1.00 78.56 170 VAL A N 1
ATOM 1384 C CA . VAL A 1 170 ? 2.009 4.284 -6.844 1.00 78.56 170 VAL A CA 1
ATOM 1385 C C . VAL A 1 170 ? 0.617 3.651 -6.764 1.00 78.56 170 VAL A C 1
ATOM 1387 O O . VAL A 1 170 ? 0.392 2.593 -7.345 1.00 78.56 170 VAL A O 1
ATOM 1390 N N . LYS A 1 171 ? -0.354 4.312 -6.119 1.00 78.12 171 LYS A N 1
ATOM 1391 C CA . LYS A 1 171 ? -1.739 3.818 -6.012 1.00 78.12 171 LYS A CA 1
ATOM 1392 C C . LYS A 1 171 ? -2.430 3.668 -7.372 1.00 78.12 171 LYS A C 1
ATOM 1394 O O . LYS A 1 171 ? -3.386 2.901 -7.473 1.00 78.12 171 LYS A O 1
ATOM 1399 N N . THR A 1 172 ? -1.968 4.366 -8.413 1.00 74.31 172 THR A N 1
ATOM 1400 C CA . THR A 1 172 ? -2.507 4.183 -9.772 1.00 74.31 172 THR A CA 1
ATOM 1401 C C . THR A 1 172 ? -2.183 2.799 -10.347 1.00 74.31 172 THR A C 1
ATOM 1403 O O . THR A 1 172 ? -2.972 2.264 -11.128 1.00 74.31 172 THR A O 1
ATOM 1406 N N . PHE A 1 173 ? -1.098 2.162 -9.896 1.00 71.69 173 PHE A N 1
ATOM 1407 C CA . PHE A 1 173 ? -0.714 0.808 -10.292 1.00 71.69 173 PHE A CA 1
ATOM 1408 C C . PHE A 1 173 ? -1.428 -0.226 -9.419 1.00 71.69 173 PHE A C 1
ATOM 1410 O O . PHE A 1 173 ? -0.893 -0.767 -8.454 1.00 71.69 173 PHE A O 1
ATOM 1417 N N . VAL A 1 174 ? -2.680 -0.510 -9.773 1.00 60.81 174 VAL A N 1
ATOM 1418 C CA . VAL A 1 174 ? -3.536 -1.471 -9.053 1.00 60.81 174 VAL A CA 1
ATOM 1419 C C . VAL A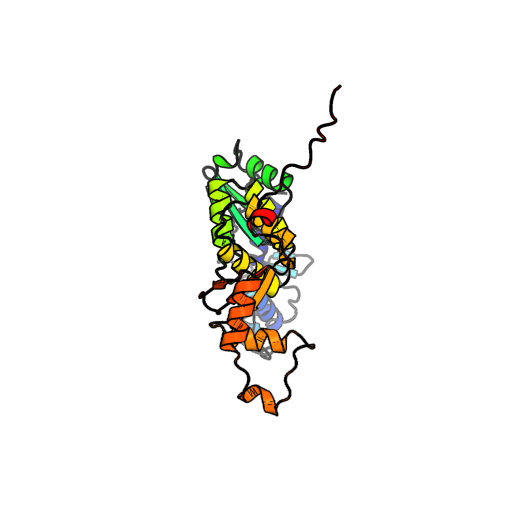 1 174 ? -3.085 -2.927 -9.273 1.00 60.81 174 VAL A C 1
ATOM 1421 O O . VAL A 1 174 ? -3.391 -3.805 -8.463 1.00 60.81 174 VAL A O 1
ATOM 1424 N N . ASN A 1 175 ? -2.336 -3.212 -10.345 1.00 70.19 175 ASN A N 1
ATOM 1425 C CA . ASN A 1 175 ? -1.922 -4.571 -10.690 1.00 70.19 175 ASN A CA 1
ATOM 1426 C C . ASN A 1 175 ? -0.569 -4.940 -10.071 1.00 70.19 175 ASN A C 1
ATOM 1428 O O . ASN A 1 175 ? 0.414 -4.208 -10.169 1.00 70.19 175 ASN A O 1
ATOM 1432 N N . SER A 1 176 ? -0.478 -6.162 -9.539 1.00 70.62 176 SER A N 1
ATOM 1433 C CA . SER A 1 176 ? 0.777 -6.707 -8.998 1.00 70.62 176 SER A CA 1
ATOM 1434 C C . SER A 1 176 ? 1.917 -6.787 -10.026 1.00 70.62 176 SER A C 1
ATOM 1436 O O . SER A 1 176 ? 3.082 -6.714 -9.643 1.00 70.62 176 SER A O 1
ATOM 1438 N N . GLN A 1 177 ? 1.606 -6.922 -11.321 1.00 73.69 177 GLN A N 1
ATOM 1439 C CA . GLN A 1 177 ? 2.607 -6.928 -12.392 1.00 73.69 177 GLN A CA 1
ATOM 1440 C C . GLN A 1 177 ? 3.200 -5.539 -12.637 1.00 73.69 177 GLN A C 1
ATOM 1442 O O . GLN A 1 177 ? 4.419 -5.422 -12.727 1.00 73.69 177 GLN A O 1
ATOM 1447 N N . ASP A 1 178 ? 2.370 -4.496 -12.659 1.00 76.50 178 ASP A N 1
ATOM 1448 C CA . ASP A 1 178 ? 2.826 -3.114 -12.850 1.00 76.50 178 ASP A CA 1
ATOM 1449 C C . ASP A 1 178 ? 3.679 -2.653 -11.662 1.00 76.50 178 ASP A C 1
ATOM 1451 O O . ASP A 1 178 ? 4.719 -2.028 -11.845 1.00 76.50 178 ASP A O 1
ATOM 1455 N N . MET A 1 179 ? 3.318 -3.074 -10.445 1.00 75.81 179 MET A N 1
ATOM 1456 C CA . MET A 1 179 ? 4.123 -2.839 -9.241 1.00 75.81 179 MET A CA 1
ATOM 1457 C C . MET A 1 179 ? 5.487 -3.534 -9.274 1.00 75.81 179 MET A C 1
ATOM 1459 O O . MET A 1 179 ? 6.483 -2.967 -8.819 1.00 75.81 179 MET A O 1
ATOM 1463 N N . LYS A 1 180 ? 5.555 -4.760 -9.807 1.00 77.19 180 LYS A N 1
ATOM 1464 C CA . LYS A 1 180 ? 6.829 -5.469 -10.002 1.00 77.19 180 LYS A CA 1
ATOM 1465 C C . LYS A 1 180 ? 7.669 -4.780 -11.065 1.00 77.19 180 LYS A C 1
ATOM 1467 O O . LYS A 1 180 ? 8.835 -4.504 -10.812 1.00 77.19 180 LYS A O 1
ATOM 1472 N N . LYS A 1 181 ? 7.056 -4.429 -12.196 1.00 80.06 181 LYS A N 1
ATOM 1473 C CA . LYS A 1 181 ? 7.693 -3.671 -13.272 1.00 80.06 181 LYS A CA 1
ATOM 1474 C C . LYS A 1 181 ? 8.272 -2.353 -12.761 1.00 80.06 181 LYS A C 1
ATOM 1476 O O . LYS A 1 181 ? 9.439 -2.087 -13.015 1.00 80.06 181 LYS A O 1
ATOM 1481 N N . LEU A 1 182 ? 7.503 -1.575 -11.998 1.00 80.06 182 LEU A N 1
ATOM 1482 C CA . LEU A 1 182 ? 7.971 -0.328 -11.391 1.00 80.06 182 LEU A CA 1
ATOM 1483 C C . LEU A 1 182 ? 9.161 -0.577 -10.464 1.00 80.06 182 LEU A C 1
ATOM 1485 O O . LEU A 1 182 ? 10.190 0.063 -10.624 1.00 80.06 182 LEU A O 1
ATOM 1489 N N . SER A 1 183 ? 9.061 -1.544 -9.550 1.00 78.44 183 SER A N 1
ATOM 1490 C CA . SER A 1 183 ? 10.167 -1.896 -8.647 1.00 78.44 183 SER A CA 1
ATOM 1491 C C . SER A 1 183 ? 11.460 -2.220 -9.408 1.00 78.44 183 SER A C 1
ATOM 1493 O O . SER A 1 183 ? 12.538 -1.747 -9.052 1.00 78.44 183 SER A O 1
ATOM 1495 N N . THR A 1 184 ? 11.343 -2.957 -10.514 1.00 78.44 184 THR A N 1
ATOM 1496 C CA . THR A 1 184 ? 12.471 -3.321 -11.374 1.00 78.44 184 THR A CA 1
ATOM 1497 C C . THR A 1 184 ? 13.019 -2.129 -12.174 1.00 78.44 184 THR A C 1
ATOM 1499 O O . THR A 1 184 ? 14.232 -1.977 -12.278 1.00 78.44 184 THR A O 1
ATOM 1502 N N . VAL A 1 185 ? 12.161 -1.252 -12.706 1.00 81.06 185 VAL A N 1
ATOM 1503 C CA . VAL A 1 185 ? 12.586 -0.022 -13.407 1.00 81.06 185 VAL A CA 1
ATOM 1504 C C . VAL A 1 185 ? 13.318 0.929 -12.456 1.00 81.06 185 VAL A C 1
ATOM 1506 O O . VAL A 1 185 ? 14.335 1.505 -12.830 1.00 81.06 185 VAL A O 1
ATOM 1509 N N . LEU A 1 186 ? 12.852 1.051 -11.213 1.00 78.75 186 LEU A N 1
ATOM 1510 C CA . LEU A 1 186 ? 13.519 1.855 -10.187 1.00 78.75 186 LEU A CA 1
ATOM 1511 C C . LEU A 1 186 ? 14.901 1.304 -9.832 1.00 78.75 186 LEU A C 1
ATOM 1513 O O . LEU A 1 186 ? 15.835 2.067 -9.610 1.00 78.75 186 LEU A O 1
ATOM 1517 N N . GLU A 1 187 ? 15.053 -0.019 -9.817 1.00 78.06 187 GLU A N 1
ATOM 1518 C CA . GLU A 1 187 ? 16.356 -0.653 -9.647 1.00 78.06 187 GLU A CA 1
ATOM 1519 C C . GLU A 1 187 ? 17.281 -0.458 -10.851 1.00 78.06 187 GLU A C 1
ATOM 1521 O O . GLU A 1 187 ? 18.474 -0.251 -10.655 1.00 78.06 187 GLU A O 1
ATOM 1526 N N . TYR A 1 188 ? 16.743 -0.492 -12.071 1.00 77.00 188 TYR A N 1
ATOM 1527 C CA . TYR A 1 188 ? 17.505 -0.200 -13.284 1.00 77.00 188 TYR A CA 1
ATOM 1528 C C . TYR A 1 188 ? 18.035 1.238 -13.299 1.00 77.00 188 TYR A C 1
ATOM 1530 O O . TYR A 1 188 ? 19.193 1.456 -13.645 1.00 77.00 188 TYR A O 1
ATOM 1538 N N . ALA A 1 189 ? 17.195 2.202 -12.923 1.00 76.50 189 ALA A N 1
ATOM 1539 C CA . ALA A 1 189 ? 17.555 3.613 -12.949 1.00 76.50 189 ALA A CA 1
ATOM 1540 C C . ALA A 1 189 ? 18.449 4.044 -11.770 1.00 76.50 189 ALA A C 1
ATOM 1542 O O . ALA A 1 189 ? 19.057 5.106 -11.845 1.00 76.50 189 ALA A O 1
ATOM 1543 N N . ASP A 1 190 ? 18.524 3.238 -10.702 1.00 78.88 190 ASP A N 1
ATOM 1544 C CA . ASP A 1 190 ? 19.265 3.529 -9.462 1.00 78.88 190 ASP A CA 1
ATOM 1545 C C . ASP A 1 190 ? 18.952 4.924 -8.882 1.00 78.88 190 ASP A C 1
ATOM 1547 O O . ASP A 1 190 ? 19.825 5.657 -8.414 1.00 78.88 190 ASP A O 1
ATOM 1551 N N . VAL A 1 191 ? 17.672 5.308 -8.934 1.00 75.19 191 VAL A N 1
ATOM 1552 C CA . VAL A 1 191 ? 17.180 6.602 -8.441 1.00 75.19 191 VAL A CA 1
ATOM 1553 C C . VAL A 1 191 ? 16.520 6.469 -7.072 1.00 75.19 191 VAL A C 1
ATOM 1555 O O . VAL A 1 191 ? 15.922 5.444 -6.734 1.00 75.19 191 VAL A O 1
ATOM 1558 N N . SER A 1 192 ? 16.611 7.536 -6.280 1.00 72.81 192 SER A N 1
ATOM 1559 C CA . SER A 1 192 ? 16.060 7.601 -4.915 1.00 72.81 192 SER A CA 1
ATOM 1560 C C . SER A 1 192 ? 15.254 8.869 -4.631 1.00 72.81 192 SER A C 1
ATOM 1562 O O . SER A 1 192 ? 14.654 8.978 -3.564 1.00 72.81 192 SER A O 1
ATOM 1564 N N . ASP A 1 193 ? 15.204 9.806 -5.578 1.00 76.00 193 ASP A N 1
ATOM 1565 C CA . ASP A 1 193 ? 14.456 11.052 -5.470 1.00 76.00 193 ASP A CA 1
ATOM 1566 C C . ASP A 1 193 ? 13.025 10.911 -6.006 1.00 76.00 193 ASP A C 1
ATOM 1568 O O . ASP A 1 193 ? 12.752 10.228 -6.999 1.00 76.00 193 ASP A O 1
ATOM 1572 N N . SER A 1 194 ? 12.086 11.581 -5.343 1.00 76.25 194 SER A N 1
ATOM 1573 C CA . SER A 1 194 ? 10.661 11.463 -5.647 1.00 76.25 194 SER A CA 1
ATOM 1574 C C . SER A 1 194 ? 10.294 11.928 -7.060 1.00 76.25 194 SER A C 1
ATOM 1576 O O . SER A 1 194 ? 9.320 11.430 -7.629 1.00 76.25 194 SER A O 1
ATOM 1578 N N . GLU A 1 195 ? 11.054 12.859 -7.639 1.00 77.94 195 GLU A N 1
ATOM 1579 C CA . GLU A 1 195 ? 10.783 13.435 -8.959 1.00 77.94 195 GLU A CA 1
ATOM 1580 C C . GLU A 1 195 ? 11.135 12.451 -10.073 1.00 77.94 195 GLU A C 1
ATOM 1582 O O . GLU A 1 195 ? 10.259 12.128 -10.880 1.00 77.94 195 GLU A O 1
ATOM 1587 N N . SER A 1 196 ? 12.342 11.883 -10.043 1.00 78.00 196 SER A N 1
ATOM 1588 C CA . SER A 1 196 ? 12.771 10.810 -10.947 1.00 78.00 196 SER A CA 1
ATOM 1589 C C . SER A 1 196 ? 11.857 9.599 -10.844 1.00 78.00 196 SER A C 1
ATOM 1591 O O . SER A 1 196 ? 11.408 9.052 -11.849 1.00 78.00 196 SER A O 1
ATOM 1593 N N . ILE A 1 197 ? 11.509 9.200 -9.621 1.00 77.56 197 ILE A N 1
ATOM 1594 C CA . ILE A 1 197 ? 10.622 8.061 -9.382 1.00 77.56 197 ILE A CA 1
ATOM 1595 C C . ILE A 1 197 ? 9.223 8.317 -9.965 1.00 77.56 197 ILE A C 1
ATOM 1597 O O . ILE A 1 197 ? 8.633 7.427 -10.582 1.00 77.56 197 ILE A O 1
ATOM 1601 N N . THR A 1 198 ? 8.691 9.532 -9.804 1.00 78.94 198 THR A N 1
ATOM 1602 C CA . THR A 1 198 ? 7.397 9.914 -10.390 1.00 78.94 198 THR A CA 1
ATOM 1603 C C . THR A 1 198 ? 7.470 9.934 -11.916 1.00 78.94 198 THR A C 1
ATOM 1605 O O . THR A 1 198 ? 6.562 9.424 -12.567 1.00 78.94 198 THR A O 1
ATOM 1608 N N . ALA A 1 199 ? 8.558 10.449 -12.495 1.00 80.06 199 ALA A N 1
ATOM 1609 C CA . ALA A 1 199 ? 8.767 10.464 -13.940 1.00 80.06 199 ALA A CA 1
ATOM 1610 C C . ALA A 1 199 ? 8.851 9.045 -14.532 1.00 80.06 199 ALA A C 1
ATOM 1612 O O . ALA A 1 199 ? 8.214 8.765 -15.549 1.00 80.06 199 ALA A O 1
ATOM 1613 N N . LEU A 1 200 ? 9.562 8.127 -13.871 1.00 81.50 200 LEU A N 1
ATOM 1614 C CA . LEU A 1 200 ? 9.641 6.718 -14.273 1.00 81.50 200 LEU A CA 1
ATOM 1615 C C . LEU A 1 200 ? 8.291 6.009 -14.165 1.00 81.50 200 LEU A C 1
ATOM 1617 O O . LEU A 1 200 ? 7.942 5.210 -15.032 1.00 81.50 200 LEU A O 1
ATOM 1621 N N . ALA A 1 201 ? 7.523 6.309 -13.118 1.00 78.19 201 ALA A N 1
ATOM 1622 C CA . ALA A 1 201 ? 6.186 5.767 -12.946 1.00 78.19 201 ALA A CA 1
ATOM 1623 C C . ALA A 1 201 ? 5.221 6.267 -14.036 1.00 78.19 201 ALA A C 1
ATOM 1625 O O . ALA A 1 201 ? 4.513 5.470 -14.643 1.00 78.19 201 ALA A O 1
ATOM 1626 N N . GLU A 1 202 ? 5.216 7.563 -14.347 1.00 80.12 202 GLU A N 1
ATOM 1627 C CA . GLU A 1 202 ? 4.388 8.114 -15.429 1.00 80.12 202 GLU A CA 1
ATOM 1628 C C . GLU A 1 202 ? 4.779 7.569 -16.812 1.00 80.12 202 GLU A C 1
ATOM 1630 O O . GLU A 1 202 ? 3.914 7.375 -17.664 1.00 80.12 202 GLU A O 1
ATOM 1635 N N . ASN A 1 203 ? 6.064 7.269 -17.022 1.00 79.94 203 ASN A N 1
ATOM 1636 C CA . ASN A 1 203 ? 6.588 6.711 -18.269 1.00 79.94 203 ASN A CA 1
ATOM 1637 C C . ASN A 1 203 ? 6.786 5.190 -18.213 1.00 79.94 203 ASN A C 1
ATOM 1639 O O . ASN A 1 203 ? 7.544 4.634 -19.010 1.00 79.94 203 ASN A O 1
ATOM 1643 N N . LEU A 1 204 ? 6.090 4.480 -17.317 1.00 81.56 204 LEU A N 1
ATOM 1644 C CA . LEU A 1 204 ? 6.267 3.034 -17.152 1.00 81.56 204 LEU A CA 1
ATOM 1645 C C . LEU A 1 204 ? 6.021 2.264 -18.462 1.00 81.56 204 LEU A C 1
ATOM 1647 O O . LEU A 1 204 ? 6.633 1.222 -18.697 1.00 81.56 204 LEU A O 1
ATOM 1651 N N . ASP A 1 205 ? 5.145 2.762 -19.335 1.00 80.50 205 ASP A N 1
ATOM 1652 C CA . ASP A 1 205 ? 4.835 2.154 -20.634 1.00 80.50 205 ASP A CA 1
ATOM 1653 C C . ASP A 1 205 ? 6.011 2.166 -21.620 1.00 80.50 205 ASP A C 1
ATOM 1655 O O . ASP A 1 205 ? 6.107 1.254 -22.456 1.00 80.50 205 ASP A O 1
ATOM 1659 N N . ALA A 1 206 ? 6.925 3.135 -21.480 1.00 81.19 206 ALA A N 1
ATOM 1660 C CA . ALA A 1 206 ? 8.154 3.231 -22.263 1.00 81.19 206 ALA A CA 1
ATOM 1661 C C . ALA A 1 206 ? 9.134 2.095 -21.944 1.00 81.19 206 ALA A C 1
ATOM 1663 O O . ALA A 1 206 ? 9.957 1.740 -22.786 1.00 81.19 206 ALA A O 1
ATOM 1664 N N . PHE A 1 207 ? 9.006 1.471 -20.771 1.00 82.38 207 PHE A N 1
ATOM 1665 C CA . PHE A 1 207 ? 9.826 0.335 -20.377 1.00 82.38 207 PHE A CA 1
ATOM 1666 C C . PHE A 1 207 ? 9.184 -0.993 -20.795 1.00 82.38 207 PHE A C 1
ATOM 1668 O O . PHE A 1 207 ? 7.979 -1.233 -20.643 1.00 82.38 207 PHE A O 1
ATOM 1675 N N . GLY A 1 208 ? 10.000 -1.897 -21.318 1.00 81.00 208 GLY A N 1
ATOM 1676 C CA . GLY A 1 208 ? 9.706 -3.316 -21.423 1.00 81.00 208 GLY A CA 1
ATOM 1677 C C . GLY A 1 208 ? 10.119 -4.039 -20.145 1.00 81.00 208 GLY A C 1
ATOM 1678 O O . GLY A 1 208 ? 11.119 -3.690 -19.524 1.00 81.00 208 GLY A O 1
ATOM 1679 N N . TYR A 1 209 ? 9.330 -5.032 -19.739 1.00 83.19 209 TYR A N 1
ATOM 1680 C CA . TYR A 1 209 ? 9.627 -5.870 -18.581 1.00 83.19 209 TYR A CA 1
ATOM 1681 C C . TYR A 1 209 ? 9.405 -7.327 -18.935 1.00 83.19 209 TYR A C 1
ATOM 1683 O O . TYR A 1 209 ? 8.339 -7.696 -19.433 1.00 83.19 209 TYR A O 1
ATOM 1691 N N . ALA A 1 210 ? 10.409 -8.138 -18.638 1.00 81.44 210 ALA A N 1
ATOM 1692 C CA . ALA A 1 210 ? 10.378 -9.567 -18.841 1.00 81.44 210 ALA A CA 1
ATOM 1693 C C . ALA A 1 210 ? 10.892 -10.278 -17.588 1.00 81.44 210 ALA A C 1
ATOM 1695 O O . ALA A 1 210 ? 11.928 -9.922 -17.027 1.00 81.44 210 ALA A O 1
ATOM 1696 N N . GLN A 1 211 ? 10.140 -11.274 -17.131 1.00 81.94 211 GLN A N 1
ATOM 1697 C CA . GLN A 1 211 ? 10.443 -12.038 -15.926 1.00 81.94 211 GLN A CA 1
ATOM 1698 C C . GLN A 1 211 ? 11.020 -13.408 -16.301 1.00 81.94 211 GLN A C 1
ATOM 1700 O O . GLN A 1 211 ? 10.558 -14.024 -17.257 1.00 81.94 211 GLN A O 1
ATOM 1705 N N . GLY A 1 212 ? 11.966 -13.913 -15.509 1.00 80.62 212 GLY A N 1
ATOM 1706 C CA . GLY A 1 212 ? 12.593 -15.220 -15.707 1.00 80.62 212 GLY A CA 1
ATOM 1707 C C . GLY A 1 212 ? 13.730 -15.228 -16.729 1.00 80.62 212 GLY A C 1
ATOM 1708 O O . GLY A 1 212 ? 14.063 -16.295 -17.228 1.00 80.62 212 GLY A O 1
ATOM 1709 N N . ILE A 1 213 ? 14.314 -14.069 -17.037 1.00 81.94 213 ILE A N 1
ATOM 1710 C CA . ILE A 1 213 ? 15.417 -13.927 -17.988 1.00 81.94 213 ILE A CA 1
ATOM 1711 C C . ILE A 1 213 ? 16.730 -13.794 -17.221 1.00 81.94 213 ILE A C 1
ATOM 1713 O O . ILE A 1 213 ? 16.928 -12.830 -16.479 1.00 81.94 213 ILE A O 1
ATOM 1717 N N . ASN A 1 214 ? 17.630 -14.760 -17.409 1.00 81.50 214 ASN A N 1
ATOM 1718 C CA . ASN A 1 214 ? 18.946 -14.776 -16.765 1.00 81.50 214 ASN A CA 1
ATOM 1719 C C . ASN A 1 214 ? 20.098 -14.514 -17.729 1.00 81.50 214 ASN A C 1
ATOM 1721 O O . ASN A 1 214 ? 21.149 -14.027 -17.314 1.00 81.50 214 ASN A O 1
ATOM 1725 N N . ASP A 1 215 ? 19.920 -14.891 -18.989 1.00 83.88 215 ASP A N 1
ATOM 1726 C CA . ASP A 1 215 ? 20.955 -14.835 -20.003 1.00 83.88 215 ASP A CA 1
ATOM 1727 C C . ASP A 1 215 ? 20.392 -14.392 -21.362 1.00 83.88 215 ASP A C 1
ATOM 1729 O O . ASP A 1 215 ? 19.193 -14.151 -21.538 1.00 83.88 215 ASP A O 1
ATOM 1733 N N . TYR A 1 216 ? 21.291 -14.242 -22.333 1.00 84.94 216 TYR A N 1
ATOM 1734 C CA . TYR A 1 216 ? 20.920 -13.845 -23.686 1.00 84.94 216 TYR A CA 1
ATOM 1735 C C . TYR A 1 216 ? 20.057 -14.902 -24.390 1.00 84.94 216 TYR A C 1
ATOM 1737 O O . TYR A 1 216 ? 19.187 -14.534 -25.173 1.00 84.94 216 TYR A O 1
ATOM 1745 N N . ALA A 1 217 ? 20.232 -16.198 -24.105 1.00 85.19 217 ALA A N 1
ATOM 1746 C CA . ALA A 1 217 ? 19.394 -17.241 -24.696 1.00 85.19 217 ALA A CA 1
ATOM 1747 C C . ALA A 1 217 ? 17.939 -17.142 -24.220 1.00 85.19 217 ALA A C 1
ATOM 1749 O O . ALA A 1 217 ? 17.026 -17.232 -25.044 1.00 85.19 217 ALA A O 1
ATOM 1750 N N . ASP A 1 218 ? 17.724 -16.930 -22.922 1.00 85.38 218 ASP A N 1
ATOM 1751 C CA . ASP A 1 218 ? 16.408 -16.700 -22.329 1.00 85.38 218 ASP A CA 1
ATOM 1752 C C . ASP A 1 218 ? 15.754 -15.459 -22.946 1.00 85.38 218 ASP A C 1
ATOM 1754 O O . ASP A 1 218 ? 14.579 -15.499 -23.311 1.00 85.38 218 ASP A O 1
ATOM 1758 N N . LEU A 1 219 ? 16.525 -14.378 -23.129 1.00 84.06 219 LEU A N 1
ATOM 1759 C CA . LEU A 1 219 ? 16.049 -13.152 -23.773 1.00 84.06 219 LEU A CA 1
ATOM 1760 C C . LEU A 1 219 ? 15.640 -13.386 -25.225 1.00 84.06 219 LEU A C 1
ATOM 1762 O O . LEU A 1 219 ? 14.552 -12.972 -25.619 1.00 84.06 219 LEU A O 1
ATOM 1766 N N . GLY A 1 220 ? 16.469 -14.081 -26.005 1.00 83.25 220 GLY A N 1
ATOM 1767 C CA . GLY A 1 220 ? 16.170 -14.398 -27.398 1.00 83.25 220 GLY A CA 1
ATOM 1768 C C . GLY A 1 220 ? 14.913 -15.260 -27.544 1.00 83.25 220 GLY A C 1
ATOM 1769 O O . GLY A 1 220 ? 14.073 -14.975 -28.396 1.00 83.25 220 GLY A O 1
ATOM 1770 N N . ARG A 1 221 ? 14.749 -16.280 -26.687 1.00 84.50 221 ARG A N 1
ATOM 1771 C CA . ARG A 1 221 ? 13.541 -17.128 -26.654 1.00 84.50 221 ARG A CA 1
ATOM 1772 C C . ARG A 1 221 ? 12.307 -16.319 -26.282 1.00 84.50 221 ARG A C 1
ATOM 1774 O O . ARG A 1 221 ? 11.324 -16.331 -27.015 1.00 84.50 221 ARG A O 1
ATOM 1781 N N . TRP A 1 222 ? 12.395 -15.561 -25.190 1.00 85.69 222 TRP A N 1
ATOM 1782 C CA . TRP A 1 222 ? 11.307 -14.707 -24.732 1.00 85.69 222 TRP A CA 1
ATOM 1783 C C . TRP A 1 222 ? 10.890 -13.702 -25.810 1.00 85.69 222 TRP A C 1
ATOM 1785 O O . TRP A 1 222 ? 9.700 -13.489 -26.023 1.00 85.69 222 TRP A O 1
ATOM 1795 N N . TRP A 1 223 ? 11.841 -13.101 -26.526 1.00 84.06 223 TRP A N 1
ATOM 1796 C CA . TRP A 1 223 ? 11.531 -12.110 -27.553 1.00 84.06 223 TRP A CA 1
ATOM 1797 C C . TRP A 1 223 ? 10.774 -12.709 -28.740 1.00 84.06 223 TRP A C 1
ATOM 1799 O O . TRP A 1 223 ? 9.816 -12.098 -29.210 1.00 84.06 223 TRP A O 1
ATOM 1809 N N . ILE A 1 224 ? 11.167 -13.904 -29.189 1.00 83.75 224 ILE A N 1
ATOM 1810 C CA . ILE A 1 224 ? 10.487 -14.638 -30.266 1.00 83.75 224 ILE A CA 1
ATOM 1811 C C . ILE A 1 224 ? 9.069 -15.027 -29.844 1.00 83.75 224 ILE A C 1
ATOM 1813 O O . ILE A 1 224 ? 8.125 -14.790 -30.592 1.00 83.75 224 ILE A O 1
ATOM 1817 N N . ASP A 1 225 ? 8.905 -15.544 -28.626 1.00 81.75 225 ASP A N 1
ATOM 1818 C CA . ASP A 1 225 ? 7.600 -15.966 -28.107 1.00 81.75 225 ASP A CA 1
ATOM 1819 C C . ASP A 1 225 ? 6.618 -14.793 -27.934 1.00 81.75 225 ASP A C 1
ATOM 1821 O O . ASP A 1 225 ? 5.405 -14.980 -28.018 1.00 81.75 225 ASP A O 1
ATOM 1825 N N . ASN A 1 226 ? 7.126 -13.578 -27.691 1.00 80.69 226 ASN A N 1
ATOM 1826 C CA . ASN A 1 226 ? 6.306 -12.375 -27.505 1.00 80.69 226 ASN A CA 1
ATOM 1827 C C . ASN A 1 226 ? 6.065 -11.568 -28.793 1.00 80.69 226 ASN A C 1
ATOM 1829 O O . ASN A 1 226 ? 5.279 -10.620 -28.763 1.00 80.69 226 ASN A O 1
ATOM 1833 N N . HIS A 1 227 ? 6.703 -11.924 -29.912 1.00 78.75 227 HIS A N 1
ATOM 1834 C CA . HIS A 1 227 ? 6.511 -11.262 -31.203 1.00 78.75 227 HIS A CA 1
ATOM 1835 C C . HIS A 1 227 ? 6.046 -12.277 -32.247 1.00 78.75 227 HIS A C 1
ATOM 1837 O O . HIS A 1 227 ? 6.848 -13.003 -32.828 1.00 78.75 227 HIS A O 1
ATOM 1843 N N . ASP A 1 228 ? 4.744 -12.269 -32.549 1.00 70.19 228 ASP A N 1
ATOM 1844 C CA . ASP A 1 228 ? 4.116 -13.203 -33.499 1.00 70.19 228 ASP A CA 1
ATOM 1845 C C . AS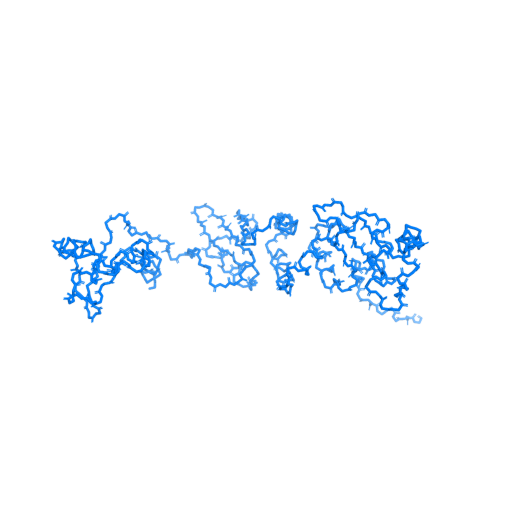P A 1 228 ? 4.777 -13.212 -34.891 1.00 70.19 228 ASP A C 1
ATOM 1847 O O . ASP A 1 228 ? 4.732 -14.212 -35.607 1.00 70.19 228 ASP A O 1
ATOM 1851 N N . GLU A 1 229 ? 5.420 -12.109 -35.276 1.00 73.94 229 GLU A N 1
ATOM 1852 C CA . GLU A 1 229 ? 6.137 -11.967 -36.548 1.00 73.94 229 GLU A CA 1
ATOM 1853 C C . GLU A 1 229 ? 7.428 -12.799 -36.620 1.00 73.94 229 GLU A C 1
ATOM 1855 O O . GLU A 1 229 ? 7.918 -13.078 -37.715 1.00 73.94 229 GLU A O 1
ATOM 1860 N N . LEU A 1 230 ? 7.973 -13.209 -35.471 1.00 71.75 230 LEU A N 1
ATOM 1861 C CA . LEU A 1 230 ? 9.235 -13.939 -35.349 1.00 71.75 230 LEU A CA 1
ATOM 1862 C C . LEU A 1 230 ? 9.042 -15.440 -35.094 1.00 71.75 230 LEU A C 1
ATOM 1864 O O . LEU A 1 230 ? 10.029 -16.138 -34.862 1.00 71.75 230 LEU A O 1
ATOM 1868 N N . GLN A 1 231 ? 7.803 -15.949 -35.156 1.00 71.19 231 GLN A N 1
ATOM 1869 C CA . GLN A 1 231 ? 7.501 -17.357 -34.886 1.00 71.19 231 GLN A CA 1
ATOM 1870 C C . GLN A 1 231 ? 8.356 -18.292 -35.748 1.00 71.19 231 GLN A C 1
ATOM 1872 O O . GLN A 1 231 ? 8.228 -18.363 -36.975 1.00 71.19 231 GLN A O 1
ATOM 1877 N N . LEU A 1 232 ? 9.225 -19.045 -35.077 1.00 71.69 232 LEU A N 1
ATOM 1878 C CA . LEU A 1 232 ? 10.039 -20.071 -35.705 1.00 71.69 232 LEU A CA 1
ATOM 1879 C C . LEU A 1 232 ? 9.184 -21.315 -35.954 1.00 71.69 232 LEU A C 1
ATOM 1881 O O . LEU A 1 232 ? 8.361 -21.720 -35.137 1.00 71.69 232 LEU A O 1
ATOM 1885 N N . SER A 1 233 ? 9.387 -21.966 -37.098 1.00 75.00 233 SER A N 1
ATOM 1886 C CA . SER A 1 233 ? 8.863 -23.319 -37.282 1.00 75.00 233 SER A CA 1
ATOM 1887 C C . SER A 1 233 ? 9.533 -24.260 -36.278 1.00 75.00 233 SER A C 1
ATOM 1889 O O . SER A 1 233 ? 10.750 -24.186 -36.129 1.00 75.00 233 SER A O 1
ATOM 1891 N N . ILE A 1 234 ? 8.779 -25.201 -35.698 1.00 70.75 234 ILE A N 1
ATOM 1892 C CA . ILE A 1 234 ? 9.259 -26.199 -34.713 1.00 70.75 234 ILE A CA 1
ATOM 1893 C C . ILE A 1 234 ? 10.570 -26.887 -35.150 1.00 70.75 234 ILE A C 1
ATOM 1895 O O . ILE A 1 234 ? 11.429 -27.185 -34.333 1.00 70.75 234 ILE A O 1
ATOM 1899 N N . GLU A 1 235 ? 10.762 -27.112 -36.454 1.00 74.62 235 GLU A N 1
ATOM 1900 C CA . GLU A 1 235 ? 11.964 -27.759 -37.005 1.00 74.62 235 GLU A CA 1
ATOM 1901 C C . GLU A 1 235 ? 13.239 -26.893 -36.939 1.00 74.62 235 GLU A C 1
ATOM 1903 O O . GLU A 1 235 ? 14.344 -27.421 -37.047 1.00 74.62 235 GLU A O 1
ATOM 1908 N N . LEU A 1 236 ? 13.099 -25.572 -36.788 1.00 75.56 236 LEU A N 1
ATOM 1909 C CA . LEU A 1 236 ? 14.198 -24.602 -36.738 1.00 75.56 236 LEU A CA 1
ATOM 1910 C C . LEU A 1 236 ? 14.508 -24.120 -35.316 1.00 75.56 236 LEU A C 1
ATOM 1912 O O . LEU A 1 236 ? 15.589 -23.575 -35.109 1.00 75.56 236 LEU A O 1
ATOM 1916 N N . GLU A 1 237 ? 13.614 -24.346 -34.348 1.00 75.62 237 GLU A N 1
ATOM 1917 C CA . GLU A 1 237 ? 13.828 -23.955 -32.946 1.00 75.62 237 GLU A CA 1
ATOM 1918 C C . GLU A 1 237 ? 15.106 -24.575 -32.369 1.00 75.62 237 GLU A C 1
ATOM 1920 O O . GLU A 1 237 ? 15.911 -23.881 -31.758 1.00 75.62 237 GLU A O 1
ATOM 1925 N N . ASP A 1 238 ? 15.364 -25.857 -32.635 1.00 77.62 238 ASP A N 1
ATOM 1926 C CA . ASP A 1 238 ? 16.545 -26.556 -32.106 1.00 77.62 238 ASP A CA 1
ATOM 1927 C C . ASP A 1 238 ? 17.878 -26.089 -32.726 1.00 77.62 238 ASP A C 1
ATOM 1929 O O . ASP A 1 238 ? 18.952 -26.410 -32.210 1.00 77.62 238 ASP A O 1
ATOM 1933 N N . TYR A 1 239 ? 17.829 -25.341 -33.833 1.00 79.06 239 TYR A N 1
ATOM 1934 C CA . TYR A 1 239 ? 19.006 -24.880 -34.578 1.00 79.06 239 TYR A CA 1
ATOM 1935 C C . TYR A 1 239 ? 19.227 -23.370 -34.504 1.00 79.06 239 TYR A C 1
ATOM 1937 O O . TYR A 1 239 ? 20.241 -22.881 -35.009 1.00 79.06 239 TYR A O 1
ATOM 1945 N N . PHE A 1 240 ? 18.291 -22.627 -33.917 1.00 81.56 240 PHE A N 1
ATOM 1946 C CA . PHE A 1 240 ? 18.383 -21.181 -33.827 1.00 81.56 240 PHE A CA 1
ATOM 1947 C C . PHE A 1 240 ? 19.364 -20.757 -32.726 1.00 81.56 240 PHE A C 1
ATOM 1949 O O . PHE A 1 240 ? 19.341 -21.274 -31.607 1.00 81.56 240 PHE A O 1
ATOM 1956 N N . ASP A 1 241 ? 20.236 -19.795 -33.037 1.00 86.12 241 ASP A N 1
ATOM 1957 C CA . ASP A 1 241 ? 21.194 -19.253 -32.073 1.00 86.12 241 ASP A CA 1
ATOM 1958 C C . ASP A 1 241 ? 20.545 -18.145 -31.233 1.00 86.12 241 ASP A C 1
ATOM 1960 O O . ASP A 1 241 ? 20.681 -16.949 -31.499 1.00 86.12 241 ASP A O 1
ATOM 1964 N N . TYR A 1 242 ? 19.813 -18.567 -30.201 1.00 84.69 242 TYR A N 1
ATOM 1965 C CA . TYR A 1 242 ? 19.143 -17.650 -29.278 1.00 84.69 242 TYR A CA 1
ATOM 1966 C C . TYR A 1 242 ? 20.118 -16.751 -28.506 1.00 84.69 242 TYR A C 1
ATOM 1968 O O . TYR A 1 242 ? 19.736 -15.649 -28.128 1.00 84.69 242 TYR A O 1
ATOM 1976 N N . ASN A 1 243 ? 21.364 -17.188 -28.282 1.00 85.56 243 ASN A N 1
ATOM 1977 C CA . ASN A 1 243 ? 22.353 -16.385 -27.561 1.00 85.56 243 ASN A CA 1
ATOM 1978 C C . ASN A 1 243 ? 22.786 -15.175 -28.382 1.00 85.56 243 ASN A C 1
ATOM 1980 O O . ASN A 1 243 ? 22.794 -14.060 -27.863 1.00 85.56 243 ASN A O 1
ATOM 1984 N N . GLN A 1 244 ? 23.131 -15.388 -29.655 1.00 86.38 244 GLN A N 1
ATOM 1985 C CA . GLN A 1 244 ? 23.519 -14.285 -30.530 1.00 86.38 244 GLN A CA 1
ATOM 1986 C C . GLN A 1 244 ? 22.352 -13.309 -30.712 1.00 86.38 244 GLN A C 1
ATOM 1988 O O . GLN A 1 244 ? 22.530 -12.106 -30.555 1.00 86.38 244 GLN A O 1
ATOM 1993 N N . PHE A 1 245 ? 21.146 -13.833 -30.943 1.00 84.44 245 PHE A N 1
ATOM 1994 C CA . PHE A 1 245 ? 19.958 -13.005 -31.121 1.00 84.44 245 PHE A CA 1
ATOM 1995 C C . PHE A 1 245 ? 19.619 -12.169 -29.875 1.00 84.44 245 PHE A C 1
ATOM 1997 O O . PHE A 1 245 ? 19.338 -10.979 -29.985 1.00 84.44 245 PHE A O 1
ATOM 2004 N N . GLY A 1 246 ? 19.697 -12.757 -28.677 1.00 84.31 246 GLY A N 1
ATOM 2005 C CA . GLY A 1 246 ? 19.499 -12.012 -27.433 1.00 84.31 246 GLY A CA 1
ATOM 2006 C C . GLY A 1 246 ? 20.581 -10.962 -27.169 1.00 84.31 246 GLY A C 1
ATOM 2007 O O . GLY A 1 246 ? 20.276 -9.915 -26.602 1.00 84.31 246 GLY A O 1
ATOM 2008 N N . SER A 1 247 ? 21.827 -11.207 -27.591 1.00 86.25 247 SER A N 1
ATOM 2009 C CA . SER A 1 247 ? 22.907 -10.213 -27.508 1.00 86.25 247 SER A CA 1
ATOM 2010 C C . SER A 1 247 ? 22.622 -9.003 -28.395 1.00 86.25 247 SER A C 1
ATOM 2012 O O . SER A 1 247 ? 22.785 -7.873 -27.944 1.00 86.25 247 SER A O 1
ATOM 2014 N N . ASP A 1 248 ? 22.152 -9.230 -29.623 1.00 85.31 248 ASP A N 1
ATOM 2015 C CA . ASP A 1 248 ? 21.829 -8.150 -30.559 1.00 85.31 248 ASP A CA 1
ATOM 2016 C C . ASP A 1 248 ? 20.675 -7.277 -30.015 1.00 85.31 248 ASP A C 1
ATOM 2018 O O . ASP A 1 248 ? 20.771 -6.051 -30.010 1.00 85.31 248 ASP A O 1
ATOM 2022 N N . ILE A 1 249 ? 19.626 -7.900 -29.454 1.00 82.50 249 ILE A N 1
ATOM 2023 C CA . ILE A 1 249 ? 18.515 -7.193 -28.779 1.00 82.50 249 ILE A CA 1
ATOM 2024 C C . ILE A 1 249 ? 19.027 -6.355 -27.605 1.00 82.50 249 ILE A C 1
ATOM 2026 O O . ILE A 1 249 ? 18.592 -5.220 -27.398 1.00 82.50 249 ILE A O 1
ATOM 2030 N N . HIS A 1 250 ? 19.932 -6.923 -26.809 1.00 82.31 250 HIS A N 1
ATOM 2031 C CA . HIS A 1 250 ? 20.473 -6.242 -25.644 1.00 82.31 250 HIS A CA 1
ATOM 2032 C C . HIS A 1 250 ? 21.231 -4.966 -26.020 1.00 82.31 250 HIS A C 1
ATOM 2034 O O . HIS A 1 250 ? 21.050 -3.938 -25.364 1.00 82.31 250 HIS A O 1
ATOM 2040 N N . GLU A 1 251 ? 22.037 -5.021 -27.082 1.00 81.25 251 GLU A N 1
ATOM 2041 C CA . GLU A 1 251 ? 22.757 -3.858 -27.602 1.00 81.25 251 GLU A CA 1
ATOM 2042 C C . GLU A 1 251 ? 21.810 -2.808 -28.199 1.00 81.25 251 GLU A C 1
ATOM 2044 O O . GLU A 1 251 ? 22.005 -1.613 -27.974 1.00 81.25 251 GLU A O 1
ATOM 2049 N N . GLU A 1 252 ? 20.768 -3.230 -28.918 1.00 80.62 252 GLU A N 1
ATOM 2050 C CA . GLU A 1 252 ? 19.823 -2.317 -29.572 1.00 80.62 252 GLU A CA 1
ATOM 2051 C C . GLU A 1 252 ? 18.956 -1.538 -28.572 1.00 80.62 252 GLU A C 1
ATOM 2053 O O . GLU A 1 252 ? 18.800 -0.323 -28.701 1.00 80.62 252 GLU A O 1
ATOM 2058 N N . TYR A 1 253 ? 18.419 -2.213 -27.552 1.00 75.38 253 TYR A N 1
ATOM 2059 C CA . TYR A 1 253 ? 17.457 -1.617 -26.613 1.00 75.38 253 TYR A CA 1
ATOM 2060 C C . TYR A 1 253 ? 18.071 -1.165 -25.282 1.00 75.38 253 TYR A C 1
ATOM 2062 O O . TYR A 1 253 ? 17.336 -0.772 -24.371 1.00 75.38 253 TYR A O 1
ATOM 2070 N N . SER A 1 254 ? 19.407 -1.216 -25.161 1.00 71.38 254 SER A N 1
ATOM 2071 C CA . SER A 1 254 ? 20.162 -0.769 -23.976 1.00 71.38 254 SER A CA 1
ATOM 2072 C C . SER A 1 254 ? 19.583 -1.300 -22.654 1.00 71.38 254 SER A C 1
ATOM 2074 O O . SER A 1 254 ? 19.500 -0.584 -21.651 1.00 71.38 254 SER A O 1
ATOM 2076 N N . GLY A 1 255 ? 19.109 -2.548 -22.668 1.00 76.31 255 GLY A N 1
ATOM 2077 C CA . GLY A 1 255 ? 18.471 -3.160 -21.507 1.00 76.31 255 GLY A CA 1
ATOM 2078 C C . GLY A 1 255 ? 19.475 -3.770 -20.534 1.00 76.31 255 GLY A C 1
ATOM 2079 O O . GLY A 1 255 ? 20.638 -3.966 -20.864 1.00 76.31 255 GLY A O 1
ATOM 2080 N N . THR A 1 256 ? 19.024 -4.127 -19.337 1.00 80.56 256 THR A N 1
ATOM 2081 C CA . THR A 1 256 ? 19.883 -4.677 -18.278 1.00 80.56 256 THR A CA 1
ATOM 2082 C C . THR A 1 256 ? 19.256 -5.911 -17.651 1.00 80.56 256 THR A C 1
ATOM 2084 O O . THR A 1 256 ? 18.053 -5.956 -17.381 1.00 80.56 256 THR A O 1
ATOM 2087 N N . PHE A 1 257 ? 20.099 -6.910 -17.380 1.00 79.81 257 PHE A N 1
ATOM 2088 C CA . PHE A 1 257 ? 19.736 -8.076 -16.580 1.00 79.81 257 PHE A CA 1
ATOM 2089 C C . PHE A 1 257 ? 19.816 -7.725 -15.098 1.00 79.81 257 PHE A C 1
ATOM 2091 O O . PHE A 1 257 ? 20.869 -7.340 -14.589 1.00 79.81 257 PHE A O 1
ATOM 2098 N N . LEU A 1 258 ? 18.703 -7.891 -14.400 1.00 74.12 258 LEU A N 1
ATOM 2099 C CA . LEU A 1 258 ? 18.594 -7.678 -12.968 1.00 74.12 258 LEU A CA 1
ATOM 2100 C C . LEU A 1 258 ? 18.532 -9.036 -12.277 1.00 74.12 258 LEU A C 1
ATOM 2102 O O . LEU A 1 258 ? 17.592 -9.814 -12.447 1.00 74.12 258 LEU A O 1
ATOM 2106 N N . ALA A 1 259 ? 19.583 -9.316 -11.510 1.00 59.06 259 ALA A N 1
ATOM 2107 C CA . ALA A 1 259 ? 19.835 -10.611 -10.886 1.00 59.06 259 ALA A CA 1
ATOM 2108 C C . ALA A 1 259 ? 19.006 -10.870 -9.616 1.00 59.06 259 ALA A C 1
ATOM 2110 O O . ALA A 1 259 ? 19.197 -11.906 -8.975 1.00 59.06 259 ALA A O 1
ATOM 2111 N N . ASP A 1 260 ? 18.126 -9.950 -9.206 1.00 56.50 260 ASP A N 1
ATOM 2112 C CA . ASP A 1 260 ? 17.356 -10.162 -7.982 1.00 56.50 260 ASP A CA 1
ATOM 2113 C C . ASP A 1 260 ? 16.286 -11.250 -8.178 1.00 56.50 260 ASP A C 1
ATOM 2115 O O . ASP A 1 260 ? 15.871 -11.507 -9.305 1.00 56.50 260 ASP A O 1
ATOM 2119 N N . LYS A 1 261 ? 15.885 -11.887 -7.066 1.00 54.97 261 LYS A N 1
ATOM 2120 C CA . LYS A 1 261 ? 15.119 -13.143 -6.819 1.00 54.97 261 LYS A CA 1
ATOM 2121 C C . LYS A 1 261 ? 14.227 -13.785 -7.906 1.00 54.97 261 LYS A C 1
ATOM 2123 O O . LYS A 1 261 ? 13.890 -14.956 -7.744 1.00 54.97 261 LYS A O 1
ATOM 2128 N N . ASN A 1 262 ? 13.833 -13.080 -8.962 1.00 56.28 262 ASN A N 1
ATOM 2129 C CA . ASN A 1 262 ? 13.026 -13.563 -10.084 1.00 56.28 262 ASN A CA 1
ATOM 2130 C C . ASN A 1 262 ? 13.716 -13.496 -11.458 1.00 56.28 262 ASN A C 1
ATOM 2132 O O . ASN A 1 262 ? 13.066 -13.883 -12.429 1.00 56.28 262 ASN A O 1
ATOM 2136 N N . SER A 1 263 ? 14.964 -13.016 -11.541 1.00 68.88 263 SER A N 1
ATOM 2137 C CA . SER A 1 263 ? 15.746 -12.878 -12.778 1.00 68.88 263 SER A CA 1
ATOM 2138 C C . SER A 1 263 ? 14.998 -12.080 -13.841 1.00 68.88 263 SER A C 1
ATOM 2140 O O . SER A 1 263 ? 14.214 -12.620 -14.615 1.00 68.88 263 SER A O 1
ATOM 2142 N N . SER A 1 264 ? 15.153 -10.762 -13.821 1.00 78.75 264 SER A N 1
ATOM 2143 C CA . SER A 1 264 ? 14.314 -9.858 -14.616 1.00 78.75 264 SER A CA 1
ATOM 2144 C C . SER A 1 264 ? 15.140 -9.149 -15.679 1.00 78.75 264 SER A C 1
ATOM 2146 O O . SER A 1 264 ? 16.307 -8.847 -15.452 1.00 78.75 264 SER A O 1
ATOM 2148 N N . TYR A 1 265 ? 14.528 -8.815 -16.809 1.00 81.44 265 TYR A N 1
ATOM 2149 C CA . TYR A 1 265 ? 15.132 -7.972 -17.833 1.00 81.44 265 TYR A CA 1
ATOM 2150 C C . TYR A 1 265 ? 14.266 -6.735 -18.064 1.00 81.44 265 TYR A C 1
ATOM 2152 O O . TYR A 1 265 ? 13.048 -6.843 -18.243 1.00 81.44 265 TYR A O 1
ATOM 2160 N N . VAL A 1 266 ? 14.901 -5.563 -18.039 1.00 83.50 266 VAL A N 1
ATOM 2161 C CA . VAL A 1 266 ? 14.269 -4.273 -18.343 1.00 83.50 266 VAL A CA 1
ATOM 2162 C C . VAL A 1 266 ? 14.992 -3.636 -19.511 1.00 83.50 266 VAL A C 1
ATOM 2164 O O . VAL A 1 266 ? 16.217 -3.644 -19.559 1.00 83.50 266 VAL A O 1
ATOM 2167 N N . TYR A 1 267 ? 14.221 -3.084 -20.440 1.00 80.31 267 TYR A N 1
ATOM 2168 C CA . TYR A 1 267 ? 14.721 -2.374 -21.612 1.00 80.31 267 TYR A CA 1
ATOM 2169 C C . TYR A 1 267 ? 13.826 -1.178 -21.926 1.00 80.31 267 TYR A C 1
ATOM 2171 O O . TYR A 1 267 ? 12.668 -1.141 -21.499 1.00 80.31 267 TYR A O 1
ATOM 2179 N N . ILE A 1 268 ? 14.335 -0.204 -22.676 1.00 79.94 268 ILE A N 1
ATOM 2180 C CA . ILE A 1 268 ? 13.546 0.952 -23.113 1.00 79.94 268 ILE A CA 1
ATOM 2181 C C . ILE A 1 268 ? 13.031 0.658 -24.523 1.00 79.94 268 ILE A C 1
ATOM 2183 O O . ILE A 1 268 ? 13.806 0.336 -25.414 1.00 79.94 268 ILE A O 1
ATOM 2187 N N . LYS A 1 269 ? 11.712 0.710 -24.736 1.00 73.75 269 LYS A N 1
ATOM 2188 C CA . LYS A 1 269 ? 11.077 0.345 -26.019 1.00 73.75 269 LYS A CA 1
ATOM 2189 C C . LYS A 1 269 ? 11.319 1.367 -27.129 1.00 73.75 269 LYS A C 1
ATOM 2191 O O . LYS A 1 269 ? 11.246 1.021 -28.305 1.00 73.75 269 LYS A O 1
ATOM 2196 N N . TYR A 1 270 ? 11.508 2.629 -26.758 1.00 68.25 270 TYR A N 1
ATOM 2197 C CA . TYR A 1 270 ? 11.626 3.758 -27.677 1.00 68.25 270 TYR A CA 1
ATOM 2198 C C . TYR A 1 270 ? 13.056 4.300 -27.684 1.00 68.25 270 TYR A C 1
ATOM 2200 O O . TYR A 1 270 ? 13.818 4.052 -26.760 1.00 68.25 270 TYR A O 1
ATOM 2208 N N . VAL A 1 271 ? 13.404 5.105 -28.693 1.00 58.59 271 VAL A N 1
ATOM 2209 C CA . VAL A 1 271 ? 14.726 5.761 -28.834 1.00 58.59 271 VAL A CA 1
ATOM 2210 C C . VAL A 1 271 ? 14.934 6.899 -27.812 1.00 58.59 271 VAL A C 1
ATOM 2212 O O . VAL A 1 271 ? 15.700 7.824 -28.052 1.00 58.59 271 VAL A O 1
ATOM 2215 N N . GLN A 1 272 ? 14.205 6.883 -26.698 1.00 63.41 272 GLN A N 1
ATOM 2216 C CA . GLN A 1 272 ? 14.420 7.805 -25.588 1.00 63.41 272 GLN A CA 1
ATOM 2217 C C . GLN A 1 272 ? 15.480 7.199 -24.677 1.00 63.41 272 GLN A C 1
ATOM 2219 O O . GLN A 1 272 ? 15.414 6.016 -24.345 1.00 63.41 272 GLN A O 1
ATOM 2224 N N . SER A 1 273 ? 16.474 7.992 -24.294 1.00 70.88 273 SER A N 1
ATOM 2225 C CA . SER A 1 273 ? 17.430 7.570 -23.279 1.00 70.88 273 SER A CA 1
ATOM 2226 C C . SER A 1 273 ? 16.785 7.620 -21.890 1.00 70.88 273 SER A C 1
ATOM 2228 O O . SER A 1 273 ? 15.786 8.308 -21.676 1.00 70.88 273 SER A O 1
ATOM 2230 N N . LEU A 1 274 ? 17.359 6.895 -20.925 1.00 74.25 274 LEU A N 1
ATOM 2231 C CA . LEU A 1 274 ? 16.949 7.020 -19.523 1.00 74.25 274 LEU A CA 1
ATOM 2232 C C . LEU A 1 274 ? 17.071 8.479 -19.047 1.00 74.25 274 LEU A C 1
ATOM 2234 O O . LEU A 1 274 ? 16.211 8.950 -18.313 1.00 74.25 274 LEU A O 1
ATOM 2238 N N . GLU A 1 275 ? 18.100 9.191 -19.512 1.00 69.62 275 GLU A N 1
ATOM 2239 C CA . GLU A 1 275 ? 18.312 10.611 -19.223 1.00 69.62 275 GLU A CA 1
ATOM 2240 C C . GLU A 1 275 ? 17.156 11.464 -19.759 1.00 69.62 275 GLU A C 1
ATOM 2242 O O . GLU A 1 275 ? 16.625 12.255 -18.998 1.00 69.62 275 GLU A O 1
ATOM 2247 N N . ASP A 1 276 ? 16.658 11.230 -20.978 1.00 72.94 276 ASP A N 1
ATOM 2248 C CA . ASP A 1 276 ? 15.506 11.977 -21.527 1.00 72.94 276 ASP A CA 1
ATOM 2249 C C . ASP A 1 276 ? 14.196 11.742 -20.750 1.00 72.94 276 ASP A C 1
ATOM 2251 O O . ASP A 1 276 ? 13.294 12.577 -20.765 1.00 72.94 276 ASP A O 1
ATOM 2255 N N . ILE A 1 277 ? 14.051 10.578 -20.105 1.00 73.88 277 ILE A N 1
ATOM 2256 C CA . ILE A 1 277 ? 12.871 10.252 -19.285 1.00 73.88 277 ILE A CA 1
ATOM 2257 C C . ILE A 1 277 ? 12.959 10.936 -17.913 1.00 73.88 277 ILE A C 1
ATOM 2259 O O . ILE A 1 277 ? 11.933 11.310 -17.339 1.00 73.88 277 ILE A O 1
ATOM 2263 N N . LEU A 1 278 ? 14.175 11.073 -17.381 1.00 74.44 278 LEU A N 1
ATOM 2264 C CA . LEU A 1 278 ? 14.448 11.685 -16.082 1.00 74.44 278 LEU A CA 1
ATOM 2265 C C . LEU A 1 278 ? 14.541 13.214 -16.169 1.00 74.44 278 LEU A C 1
ATOM 2267 O O . LEU A 1 278 ? 14.090 13.908 -15.257 1.00 74.44 278 LEU A O 1
ATOM 2271 N N . ASP A 1 279 ? 15.078 13.740 -17.267 1.00 69.88 279 ASP A N 1
ATOM 2272 C CA . ASP A 1 279 ? 15.229 15.166 -17.515 1.00 69.88 279 ASP A CA 1
ATOM 2273 C C . ASP A 1 279 ? 13.898 15.715 -18.041 1.00 69.88 279 ASP A C 1
ATOM 2275 O O . ASP A 1 279 ? 13.603 15.756 -19.237 1.00 69.88 279 ASP A O 1
ATOM 2279 N N . ARG A 1 280 ? 13.032 16.125 -17.110 1.00 57.09 280 ARG A N 1
ATOM 2280 C CA . ARG A 1 280 ? 11.918 17.015 -17.440 1.00 57.09 280 ARG A CA 1
ATOM 2281 C C . ARG A 1 280 ? 12.511 18.377 -17.770 1.00 57.09 280 ARG A C 1
ATOM 2283 O O . ARG A 1 280 ? 12.519 19.263 -16.919 1.00 57.09 280 ARG A O 1
ATOM 2290 N N . ASP A 1 281 ? 12.996 18.527 -18.997 1.00 43.72 281 ASP A N 1
ATOM 2291 C CA . ASP A 1 281 ? 13.415 19.813 -19.532 1.00 43.72 281 ASP A CA 1
ATOM 2292 C C . ASP A 1 281 ? 12.286 20.81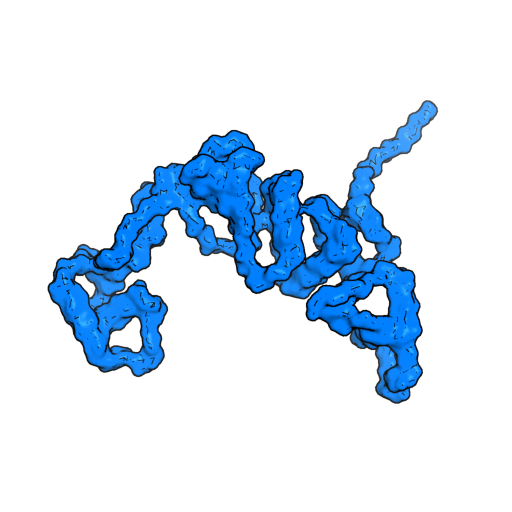9 -19.256 1.00 43.72 281 ASP A C 1
ATOM 2294 O O . ASP A 1 281 ? 11.127 20.631 -19.657 1.00 43.72 281 ASP A O 1
ATOM 2298 N N . GLU A 1 282 ? 12.606 21.850 -18.473 1.00 39.75 282 GLU A N 1
ATOM 2299 C CA . GLU A 1 282 ? 11.720 22.970 -18.203 1.00 39.75 282 GLU A CA 1
ATOM 2300 C C . GLU A 1 282 ? 11.200 23.484 -19.547 1.00 39.75 282 GLU A C 1
ATOM 2302 O O . GLU A 1 282 ? 11.959 23.997 -20.368 1.00 39.75 282 GLU A O 1
ATOM 2307 N N . GLY A 1 283 ? 9.898 23.319 -19.789 1.00 38.19 283 GLY A N 1
ATOM 2308 C CA . GLY A 1 283 ? 9.276 23.685 -21.053 1.00 38.19 283 GLY A CA 1
ATOM 2309 C C . GLY A 1 283 ? 9.642 25.102 -21.499 1.00 38.19 283 GLY A C 1
ATOM 2310 O O . GLY A 1 283 ? 9.169 26.090 -20.942 1.00 38.19 283 GLY A O 1
ATOM 2311 N N . GLU A 1 284 ? 10.463 25.157 -22.545 1.00 39.50 284 GLU A N 1
ATOM 2312 C CA . GLU A 1 284 ? 10.434 26.105 -23.654 1.00 39.50 284 GLU A CA 1
ATOM 2313 C C . GLU A 1 284 ? 9.997 27.541 -23.311 1.00 39.50 284 GLU A C 1
ATOM 2315 O O . GLU A 1 284 ? 8.925 28.027 -23.687 1.00 39.50 284 GLU A O 1
ATOM 2320 N N . GLY A 1 285 ? 10.910 28.300 -22.707 1.00 32.16 285 GLY A N 1
ATOM 2321 C CA . GLY A 1 285 ? 10.934 29.746 -22.889 1.00 32.16 285 GLY A CA 1
ATOM 2322 C C . GLY A 1 285 ? 11.259 30.071 -24.349 1.00 32.16 285 GLY A C 1
ATOM 2323 O O . GLY A 1 285 ? 12.427 30.178 -24.710 1.00 32.16 285 GLY A O 1
ATOM 2324 N N . LEU A 1 286 ? 10.227 30.227 -25.186 1.00 38.69 286 LEU A N 1
ATOM 2325 C CA . LEU A 1 286 ? 10.300 30.777 -26.545 1.00 38.69 286 LEU A CA 1
ATOM 2326 C C . LEU A 1 286 ? 11.226 32.005 -26.585 1.00 38.69 286 LEU A C 1
ATOM 2328 O O . LEU A 1 286 ? 10.814 33.125 -26.269 1.00 38.69 286 LEU A O 1
ATOM 2332 N N . ASN A 1 287 ? 12.472 31.814 -27.020 1.00 37.50 287 ASN A N 1
ATOM 2333 C CA . ASN A 1 287 ? 13.387 32.910 -27.300 1.00 37.50 287 ASN A CA 1
ATOM 2334 C C . ASN A 1 287 ? 12.989 33.524 -28.650 1.00 37.50 287 ASN A C 1
ATOM 2336 O O . ASN A 1 287 ? 13.541 33.208 -29.704 1.00 37.50 287 ASN A O 1
ATOM 2340 N N . MET A 1 288 ? 11.947 34.358 -28.630 1.00 42.62 288 MET A N 1
ATOM 2341 C CA . MET A 1 288 ? 11.571 35.188 -29.768 1.00 42.62 288 MET A CA 1
ATOM 2342 C C . MET A 1 288 ? 12.680 36.215 -29.992 1.00 42.62 288 MET A C 1
ATOM 2344 O O . MET A 1 288 ? 12.867 37.130 -29.191 1.00 42.62 288 MET A O 1
ATOM 2348 N N . GLY A 1 289 ? 13.411 36.036 -31.093 1.00 43.88 289 GLY A N 1
ATOM 2349 C CA . GLY A 1 289 ? 14.474 36.928 -31.534 1.00 43.88 289 GLY A CA 1
ATOM 2350 C C . GLY A 1 289 ? 14.049 38.397 -31.517 1.00 43.88 289 GLY A C 1
ATOM 2351 O O . GLY A 1 289 ? 13.085 38.794 -32.174 1.00 43.88 289 GLY A O 1
ATOM 2352 N N . GLY A 1 290 ? 14.794 39.197 -30.757 1.00 44.19 290 GLY A N 1
ATOM 2353 C CA . GLY A 1 290 ? 14.772 40.652 -30.826 1.00 44.19 290 GLY A CA 1
ATOM 2354 C C . GLY A 1 290 ? 15.741 41.148 -31.899 1.00 44.19 290 GLY A C 1
ATOM 2355 O O . GLY A 1 290 ? 16.865 40.656 -31.979 1.00 44.19 290 GLY A O 1
ATOM 2356 N N . MET A 1 291 ? 15.246 42.082 -32.717 1.00 37.84 291 MET A N 1
ATOM 2357 C CA . MET A 1 291 ? 15.925 42.799 -33.810 1.00 37.84 291 MET A CA 1
ATOM 2358 C C . MET A 1 291 ? 17.281 43.407 -33.448 1.00 37.84 291 MET A C 1
ATOM 2360 O O . MET A 1 291 ? 17.406 43.944 -32.325 1.00 37.84 291 MET A O 1
#

Foldseek 3Di:
DQVVQLCVVCVLQKQFDQDPPAQLSQLVSVCCSNVVDDDPPCSPPCVSSVNSVVQVVVVQWDDDPRGTMHGHPVDDRDRQCPVQEHDDDDDDPFFKWKFKDDDPDTHIDGAQDDVVVVVSRCVSSVHPDSVNIDIDIDGPPPDPAPVVVLLVLCCVPVNDVLSRVLRVLLVVCPDPVLSVLLSVVCVVLVDSYSLLSSLCSVCSVQKDKDWQDAAQLSQLVVVCVPDVVNDDDPVCPVVDDSRVNSVVVCVVFVKDFDPPDGTMIMGGNDPQDSCNSRDPPPPDPDPDDDD

Radius of gyration: 29.5 Å; chains: 1; bounding box: 59×72×74 Å

pLDDT: mean 79.28, std 11.13, range [32.16, 91.19]